Protein AF-B5VSX5-F1 (afdb_monomer)

Organism: Saccharomyces cerevisiae (strain AWRI1631) (NCBI:txid545124)

Solvent-accessible surface area (backbone atoms only — not comparable to full-atom values): 10646 Å² total; per-residue (Å²): 136,68,73,45,83,42,78,51,67,67,61,54,52,50,22,60,77,71,47,77,40,57,73,38,45,34,26,42,44,35,79,47,67,66,61,51,47,49,51,52,50,50,30,62,72,66,68,41,84,48,62,35,55,40,26,41,33,34,36,47,65,53,59,75,36,64,64,32,58,74,54,48,47,58,54,29,60,76,68,68,32,38,38,32,27,32,78,52,81,52,75,73,45,54,61,60,51,54,48,44,83,59,72,45,76,40,50,96,50,63,69,61,50,50,57,53,49,62,76,51,69,79,70,63,78,50,51,97,78,60,73,75,75,83,64,54,71,91,37,75,68,12,45,52,52,56,50,48,46,51,50,51,56,51,47,53,56,48,70,69,36,75,73,32,65,52,67,57,97,88,44,26,57,44,54,54,51,50,54,50,34,43,71,73,66,72,90

Mean predicted aligned error: 6.56 Å

Structure (mmCIF, N/CA/C/O backbone):
data_AF-B5VSX5-F1
#
_entry.id   AF-B5VSX5-F1
#
loop_
_atom_site.group_PDB
_atom_site.id
_atom_site.type_symbol
_atom_site.label_atom_id
_atom_site.label_alt_id
_atom_site.label_comp_id
_atom_site.label_asym_id
_atom_site.label_entity_id
_atom_site.label_seq_id
_atom_site.pdbx_PDB_ins_code
_atom_site.Cartn_x
_atom_site.Cartn_y
_atom_site.Cartn_z
_atom_site.occupancy
_atom_site.B_iso_or_equiv
_atom_site.auth_seq_id
_atom_site.auth_comp_id
_atom_site.auth_asym_id
_atom_site.auth_atom_id
_atom_site.pdbx_PDB_model_num
ATOM 1 N N . ARG A 1 1 ? -12.848 -16.834 8.873 1.00 55.84 1 ARG A N 1
ATOM 2 C CA . ARG A 1 1 ? -12.561 -15.432 9.271 1.00 55.84 1 ARG A CA 1
ATOM 3 C C . ARG A 1 1 ? -12.577 -14.599 8.001 1.00 55.84 1 ARG A C 1
ATOM 5 O O . ARG A 1 1 ? -11.802 -14.913 7.109 1.00 55.84 1 ARG A O 1
ATOM 12 N N . ILE A 1 2 ? -13.499 -13.647 7.894 1.00 68.94 2 ILE A N 1
ATOM 13 C CA . ILE A 1 2 ? -13.667 -12.806 6.702 1.00 68.94 2 ILE A CA 1
ATOM 14 C C . ILE A 1 2 ? -12.725 -11.603 6.825 1.00 68.94 2 ILE A C 1
ATOM 16 O O . ILE A 1 2 ? -12.562 -11.049 7.914 1.00 68.94 2 ILE A O 1
ATOM 20 N N . THR A 1 3 ? -12.086 -11.244 5.718 1.00 75.25 3 THR A N 1
ATOM 21 C CA . THR A 1 3 ? -11.200 -10.084 5.600 1.00 75.25 3 THR A CA 1
ATOM 22 C C . THR A 1 3 ? -11.943 -9.001 4.829 1.00 75.25 3 THR A C 1
ATOM 24 O O . THR A 1 3 ? -12.455 -9.284 3.748 1.00 75.25 3 THR A O 1
ATOM 27 N N . TRP A 1 4 ? -12.008 -7.784 5.367 1.00 77.62 4 TRP A N 1
ATOM 28 C CA . TRP A 1 4 ? -12.698 -6.661 4.723 1.00 77.62 4 TRP A CA 1
ATOM 29 C C . TRP A 1 4 ? -11.694 -5.715 4.080 1.00 77.62 4 TRP A C 1
ATOM 31 O O . TRP A 1 4 ? -10.756 -5.280 4.746 1.00 77.62 4 TRP A O 1
ATOM 41 N N . GLY A 1 5 ? -11.904 -5.397 2.802 1.00 86.69 5 GLY A N 1
ATOM 42 C CA . GLY A 1 5 ? -11.167 -4.355 2.092 1.00 86.69 5 GLY A CA 1
ATOM 43 C C . GLY A 1 5 ? -11.891 -3.016 2.205 1.00 86.69 5 GLY A C 1
ATOM 44 O O . GLY A 1 5 ? -12.995 -2.888 1.681 1.00 86.69 5 GLY A O 1
ATOM 45 N N . LEU A 1 6 ? -11.283 -2.029 2.865 1.00 91.44 6 LEU A N 1
ATOM 46 C CA . LEU A 1 6 ? -11.833 -0.673 2.981 1.00 91.44 6 LEU A CA 1
ATOM 47 C C . LEU A 1 6 ? -10.992 0.345 2.215 1.00 91.44 6 LEU A C 1
ATOM 49 O O . LEU A 1 6 ? -9.768 0.246 2.181 1.00 91.44 6 LEU A O 1
ATOM 53 N N . TRP A 1 7 ? -11.663 1.343 1.642 1.00 87.56 7 TRP A N 1
ATOM 54 C CA . TRP A 1 7 ? -11.050 2.345 0.760 1.00 87.56 7 TRP A CA 1
ATOM 55 C C . TRP A 1 7 ? -11.165 3.778 1.301 1.00 87.56 7 TRP A C 1
ATOM 57 O O . TRP A 1 7 ? -10.360 4.634 0.943 1.00 87.56 7 TRP A O 1
ATOM 67 N N . LEU A 1 8 ? -12.155 4.045 2.161 1.00 89.75 8 LEU A N 1
ATOM 68 C CA . LEU A 1 8 ? -12.481 5.376 2.683 1.00 89.75 8 LEU A CA 1
ATOM 69 C C . LEU A 1 8 ? -12.526 5.365 4.209 1.00 89.75 8 LEU A C 1
ATOM 71 O O . LEU A 1 8 ? -13.092 4.442 4.799 1.00 89.75 8 LEU A O 1
ATOM 75 N N . LEU A 1 9 ? -11.929 6.384 4.831 1.00 91.81 9 LEU A N 1
ATOM 76 C CA . LEU A 1 9 ? -11.820 6.472 6.288 1.00 91.81 9 LEU A CA 1
ATOM 77 C C . LEU A 1 9 ? -13.200 6.582 6.948 1.00 91.81 9 LEU A C 1
ATOM 79 O O . LEU A 1 9 ? -13.448 5.900 7.934 1.00 91.81 9 LEU A O 1
ATOM 83 N N . ASP A 1 10 ? -14.125 7.319 6.333 1.00 93.12 10 ASP A N 1
ATOM 84 C CA . ASP A 1 10 ? -15.490 7.493 6.842 1.00 93.12 10 ASP A CA 1
ATOM 85 C C . ASP A 1 10 ? -16.239 6.157 6.977 1.00 93.12 10 ASP A C 1
ATOM 87 O O . ASP A 1 10 ? -16.987 5.953 7.927 1.00 93.12 10 ASP A O 1
ATOM 91 N N . TRP A 1 11 ? -15.993 5.200 6.074 1.00 91.81 11 TRP A N 1
ATOM 92 C CA . TRP A 1 11 ? -16.562 3.849 6.178 1.00 91.81 11 TRP A CA 1
ATOM 93 C C . TRP A 1 11 ? -15.941 3.033 7.310 1.00 91.81 11 TRP A C 1
ATOM 95 O O . TRP A 1 11 ? -16.608 2.182 7.897 1.00 91.81 11 TRP A O 1
ATOM 105 N N . TYR A 1 12 ? -14.666 3.274 7.615 1.00 93.94 12 TYR A N 1
ATOM 106 C CA . TYR A 1 12 ? -14.014 2.661 8.766 1.00 93.94 12 TYR A CA 1
ATOM 107 C C . TYR A 1 12 ? -14.577 3.223 10.071 1.00 93.94 12 TYR A C 1
ATOM 109 O O . TYR A 1 12 ? -14.929 2.443 1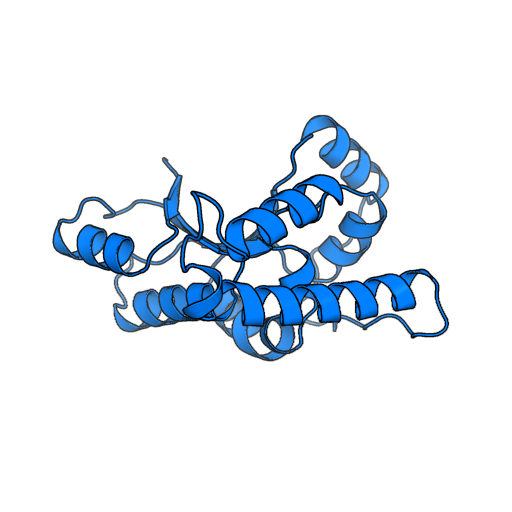0.951 1.00 93.94 12 TYR A O 1
ATOM 117 N N . ASP A 1 13 ? -14.752 4.543 10.160 1.00 94.94 13 ASP A N 1
ATOM 118 C CA . ASP A 1 13 ? -15.363 5.206 11.315 1.00 94.94 13 ASP A CA 1
ATOM 119 C C . ASP A 1 13 ? -16.821 4.787 11.521 1.00 94.94 13 ASP A C 1
ATOM 121 O O . ASP A 1 13 ? -17.177 4.349 12.614 1.00 94.94 13 ASP A O 1
ATOM 125 N N . PHE A 1 14 ? -17.630 4.799 10.460 1.00 94.75 14 PHE A N 1
ATOM 126 C CA . PHE A 1 14 ? -18.999 4.286 10.495 1.00 94.75 14 PHE A CA 1
ATOM 127 C C . PHE A 1 14 ? -19.043 2.828 10.957 1.00 94.75 14 PHE A C 1
ATOM 129 O O . PHE A 1 14 ? -19.909 2.419 11.731 1.00 94.75 14 PHE A O 1
ATOM 136 N N . GLY A 1 15 ? -18.091 2.016 10.496 1.00 93.06 15 GLY A N 1
ATOM 137 C CA . GLY A 1 15 ? -18.049 0.611 10.850 1.00 93.06 15 GLY A CA 1
ATOM 138 C C . GLY A 1 15 ? -17.629 0.330 12.297 1.00 93.06 15 GLY A C 1
ATOM 139 O O . GLY A 1 15 ? -18.022 -0.695 12.858 1.00 93.06 15 GLY A O 1
ATOM 140 N N . ILE A 1 16 ? -16.865 1.244 12.902 1.00 94.25 16 ILE A N 1
ATOM 141 C CA . ILE A 1 16 ? -16.563 1.257 14.338 1.00 94.25 16 ILE A CA 1
ATOM 142 C C . ILE A 1 16 ? -17.804 1.694 15.124 1.00 94.25 16 ILE A C 1
ATOM 144 O O . ILE A 1 16 ? -18.190 1.016 16.070 1.00 94.25 16 ILE A O 1
ATOM 148 N N . GLU A 1 17 ? -18.447 2.790 14.712 1.00 96.31 17 GLU A N 1
ATOM 149 C CA . GLU A 1 17 ? -19.624 3.363 15.380 1.00 96.31 17 GLU A CA 1
ATOM 150 C C . GLU A 1 17 ? -20.805 2.383 15.420 1.00 96.31 17 GLU A C 1
ATOM 152 O O . GLU A 1 17 ? -21.442 2.203 16.454 1.00 96.31 17 GLU A O 1
ATOM 157 N N . THR A 1 18 ? -21.061 1.695 14.308 1.00 96.06 18 THR A N 1
ATOM 158 C CA . THR A 1 18 ? -22.150 0.711 14.189 1.00 96.06 18 THR A CA 1
ATOM 159 C C . THR A 1 18 ? -21.785 -0.683 14.698 1.00 96.06 18 THR A C 1
ATOM 161 O O . THR A 1 18 ? -22.653 -1.547 14.810 1.00 96.06 18 THR A O 1
ATOM 164 N N . GLY A 1 19 ? -20.502 -0.942 14.965 1.00 94.38 19 GLY A N 1
ATOM 165 C CA . GLY A 1 19 ? -19.992 -2.259 15.345 1.00 94.38 19 GLY A CA 1
ATOM 166 C C . GLY A 1 19 ? -19.942 -3.294 14.216 1.00 94.38 19 GLY A C 1
ATOM 167 O O . GLY A 1 19 ? -19.547 -4.433 14.463 1.00 94.38 19 GLY A O 1
ATOM 168 N N . VAL A 1 20 ? -20.278 -2.934 12.970 1.00 93.31 20 VAL A N 1
ATOM 169 C CA . VAL A 1 20 ? -20.267 -3.871 11.828 1.00 93.31 20 VAL A CA 1
ATOM 170 C C . VAL A 1 20 ? -18.870 -4.437 11.538 1.00 93.31 20 VAL A C 1
ATOM 172 O O . VAL A 1 20 ? -18.749 -5.530 10.992 1.00 93.31 20 VAL A O 1
ATOM 175 N N . LEU A 1 21 ? -17.808 -3.715 11.915 1.00 93.25 21 LEU A N 1
ATOM 176 C CA . LEU A 1 21 ? -16.417 -4.137 11.720 1.00 93.25 21 LEU A CA 1
ATOM 177 C C . LEU A 1 21 ? -15.812 -4.850 12.932 1.00 93.25 21 LEU A C 1
ATOM 179 O O . LEU A 1 21 ? -14.643 -5.239 12.880 1.00 93.25 21 LEU A O 1
ATOM 183 N N . LYS A 1 22 ? -16.580 -5.038 14.009 1.00 94.12 22 LYS A N 1
ATOM 184 C CA . LYS A 1 22 ? -16.078 -5.641 15.241 1.00 94.12 22 LYS A CA 1
ATOM 185 C C . LYS A 1 22 ? -15.542 -7.050 14.974 1.00 94.12 22 LYS A C 1
ATOM 187 O O . LYS A 1 22 ? -16.207 -7.869 14.346 1.00 94.12 22 LYS A O 1
ATOM 192 N N . ASP A 1 23 ? -14.325 -7.317 15.441 1.00 93.56 23 ASP A N 1
ATOM 193 C CA . ASP A 1 23 ? -13.612 -8.597 15.328 1.00 93.56 23 ASP A CA 1
ATOM 194 C C . ASP A 1 23 ? -13.273 -9.049 13.893 1.00 93.56 23 ASP A C 1
ATOM 196 O O . ASP A 1 23 ? -12.718 -10.138 13.680 1.00 93.56 23 ASP A O 1
ATOM 200 N N . PHE A 1 24 ? -13.532 -8.208 12.886 1.00 94.12 24 PHE A N 1
ATOM 201 C CA . PHE A 1 24 ? -13.108 -8.474 11.518 1.00 94.12 24 PHE A CA 1
ATOM 202 C C . PHE A 1 24 ? -11.635 -8.125 11.310 1.00 94.12 24 PHE A C 1
ATOM 204 O O . PHE A 1 24 ? -11.097 -7.145 11.821 1.00 94.12 24 PHE A O 1
ATOM 211 N N . LYS A 1 25 ? -10.968 -8.912 10.460 1.00 94.62 25 LYS A N 1
ATOM 212 C CA . LYS A 1 25 ? -9.623 -8.578 9.984 1.00 94.62 25 LYS A CA 1
ATOM 213 C C . LYS A 1 25 ? -9.732 -7.535 8.880 1.00 94.62 25 LYS A C 1
ATOM 215 O O . LYS A 1 25 ? -9.852 -7.879 7.705 1.00 94.62 25 LYS A O 1
ATOM 220 N N . VAL A 1 26 ? -9.715 -6.266 9.261 1.00 95.00 26 VAL A N 1
ATOM 221 C CA . VAL A 1 26 ? -9.833 -5.155 8.313 1.00 95.00 26 VAL A CA 1
ATOM 222 C C . VAL A 1 26 ? -8.483 -4.861 7.661 1.00 95.00 26 VAL A C 1
ATOM 224 O O . VAL A 1 26 ? -7.468 -4.709 8.347 1.00 95.00 26 VAL A O 1
ATOM 227 N N . ILE A 1 27 ? -8.476 -4.771 6.333 1.00 95.06 27 ILE A N 1
ATOM 228 C CA . ILE A 1 27 ? -7.344 -4.319 5.528 1.00 95.06 27 ILE A CA 1
ATOM 229 C C . ILE A 1 27 ? -7.768 -3.061 4.774 1.00 95.06 27 ILE A C 1
ATOM 231 O O . ILE A 1 27 ? -8.749 -3.071 4.033 1.00 95.06 27 ILE A O 1
ATOM 235 N N . VAL A 1 28 ? -7.009 -1.979 4.922 1.00 94.56 28 VAL A N 1
ATOM 236 C CA . VAL A 1 28 ? -7.190 -0.802 4.059 1.00 94.56 28 VAL A CA 1
ATOM 237 C C . VAL A 1 28 ? -6.513 -1.054 2.717 1.00 94.56 28 VAL A C 1
ATOM 239 O O . VAL A 1 28 ? -5.359 -1.473 2.685 1.00 94.56 28 VAL A O 1
ATOM 242 N N . ILE A 1 29 ? -7.206 -0.794 1.614 1.00 93.31 29 ILE A N 1
ATOM 243 C CA . ILE A 1 29 ? -6.665 -0.879 0.258 1.00 93.31 29 ILE A CA 1
ATOM 244 C C . ILE A 1 29 ? -6.538 0.543 -0.276 1.00 93.31 29 ILE A C 1
ATOM 246 O O . ILE A 1 29 ? -7.522 1.273 -0.355 1.00 93.31 29 ILE A O 1
ATOM 250 N N . SER A 1 30 ? -5.319 0.961 -0.609 1.00 90.69 30 SER A N 1
ATOM 251 C CA . SER A 1 30 ? -5.072 2.331 -1.054 1.00 90.69 30 SER A CA 1
ATOM 252 C C . SER A 1 30 ? -3.900 2.424 -2.023 1.00 90.69 30 SER A C 1
ATOM 254 O O . SER A 1 30 ? -2.861 1.790 -1.837 1.00 90.69 30 SER A O 1
ATOM 256 N N . LEU A 1 31 ? -4.042 3.281 -3.036 1.00 89.06 31 LEU A N 1
ATOM 257 C CA . LEU A 1 31 ? -2.909 3.763 -3.828 1.00 89.06 31 LEU A CA 1
ATOM 258 C C . LEU A 1 31 ? -2.052 4.742 -3.012 1.00 89.06 31 LEU A C 1
ATOM 260 O O . LEU A 1 31 ? -0.835 4.722 -3.130 1.00 89.06 31 LEU A O 1
ATOM 264 N N . SER A 1 32 ? -2.677 5.577 -2.177 1.00 90.19 32 SER A N 1
ATOM 265 C CA . SER A 1 32 ? -2.009 6.611 -1.384 1.00 90.19 32 SER A CA 1
ATOM 266 C C . SER A 1 32 ? -1.520 6.112 -0.035 1.00 90.19 32 SER A C 1
ATOM 268 O O . SER A 1 32 ? -2.296 5.597 0.781 1.00 90.19 32 SER A O 1
ATOM 270 N N . LEU A 1 33 ? -0.244 6.383 0.236 1.00 93.62 33 LEU A N 1
ATOM 271 C CA . LEU A 1 33 ? 0.347 6.210 1.559 1.00 93.62 33 LEU A CA 1
ATOM 272 C C . LEU A 1 33 ? -0.236 7.172 2.594 1.00 93.62 33 LEU A C 1
ATOM 274 O O . LEU A 1 33 ? -0.251 6.822 3.771 1.00 93.62 33 LEU A O 1
ATOM 278 N N . ASP A 1 34 ? -0.738 8.340 2.191 1.00 92.19 34 ASP A N 1
ATOM 279 C CA . ASP A 1 34 ? -1.349 9.291 3.124 1.00 92.19 34 ASP A CA 1
ATOM 280 C C . ASP A 1 34 ? -2.673 8.744 3.651 1.00 92.19 34 ASP A C 1
ATOM 282 O O . ASP A 1 34 ? -2.893 8.742 4.860 1.00 92.19 34 ASP A O 1
ATOM 286 N N . ILE A 1 35 ? -3.514 8.190 2.771 1.00 92.00 35 ILE A N 1
ATOM 287 C CA . ILE A 1 35 ? -4.758 7.524 3.183 1.00 92.00 35 ILE A CA 1
ATOM 288 C C . ILE A 1 35 ? -4.438 6.311 4.059 1.00 92.00 35 ILE A C 1
ATOM 290 O O . ILE A 1 35 ? -4.982 6.190 5.153 1.00 92.00 35 ILE A O 1
ATOM 294 N N . ALA A 1 36 ? -3.506 5.446 3.642 1.00 95.25 36 ALA A N 1
ATOM 295 C CA . ALA A 1 36 ? -3.107 4.298 4.459 1.00 95.25 36 ALA A CA 1
ATOM 296 C C . ALA A 1 36 ? -2.605 4.738 5.850 1.00 95.25 36 ALA A C 1
ATOM 298 O O . ALA A 1 36 ? -2.961 4.136 6.863 1.00 95.25 36 ALA A O 1
ATOM 299 N N . SER A 1 37 ? -1.839 5.831 5.916 1.00 96.19 37 SER A N 1
ATOM 300 C CA . SER A 1 37 ? -1.349 6.407 7.173 1.00 96.19 37 SER A CA 1
ATOM 301 C C . SER A 1 37 ? -2.478 6.965 8.041 1.00 96.19 37 SER A C 1
ATOM 303 O O . SER A 1 37 ? -2.405 6.838 9.261 1.00 96.19 37 SER A O 1
ATOM 305 N N . GLN A 1 38 ? -3.528 7.547 7.452 1.00 96.06 38 GLN A N 1
ATOM 306 C CA . GLN A 1 38 ? -4.704 8.011 8.195 1.00 96.06 38 GLN A CA 1
ATOM 307 C C . GLN A 1 38 ? -5.445 6.848 8.859 1.00 96.06 38 GLN A C 1
ATOM 309 O O . GLN A 1 38 ? -5.743 6.931 10.046 1.00 96.06 38 GLN A O 1
ATOM 314 N N . PHE A 1 39 ? -5.656 5.738 8.146 1.00 96.50 39 PHE A N 1
ATOM 315 C CA . PHE A 1 39 ? -6.256 4.526 8.717 1.00 96.50 39 PHE A CA 1
ATOM 316 C C . PHE A 1 39 ? -5.408 3.935 9.842 1.00 96.50 39 PHE A C 1
ATOM 318 O O . PHE A 1 39 ? -5.929 3.611 10.908 1.00 96.50 39 PHE A O 1
ATOM 325 N N . VAL A 1 40 ? -4.093 3.826 9.629 1.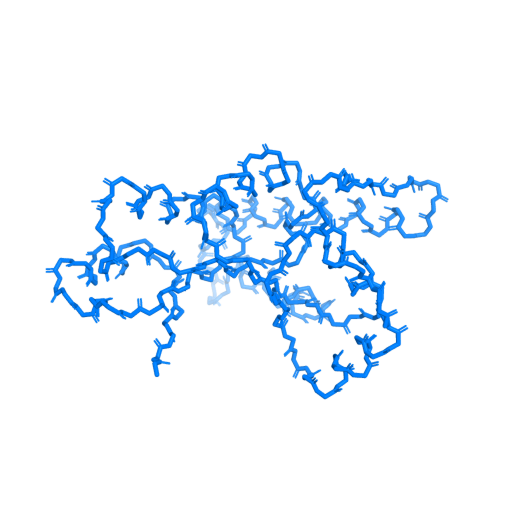00 97.12 40 VAL A N 1
ATOM 326 C CA . VAL A 1 40 ? -3.159 3.345 10.658 1.00 97.12 40 VAL A CA 1
ATOM 327 C C . VAL A 1 40 ? -3.223 4.249 11.882 1.00 97.12 40 VAL A C 1
ATOM 329 O O . VAL A 1 40 ? -3.427 3.761 12.989 1.00 97.12 40 VAL A O 1
ATOM 332 N N . LYS A 1 41 ? -3.120 5.570 11.695 1.00 97.19 41 LYS A N 1
ATOM 333 C CA . LYS A 1 41 ? -3.226 6.543 12.786 1.00 97.19 41 LYS A CA 1
ATOM 334 C C . LYS A 1 41 ? -4.554 6.392 13.520 1.00 97.19 41 LYS A C 1
ATOM 336 O O . LYS A 1 41 ? -4.547 6.291 14.739 1.00 97.19 41 LYS A O 1
ATOM 341 N N . ARG A 1 42 ? -5.671 6.328 12.794 1.00 96.38 42 ARG A N 1
ATOM 342 C CA . ARG A 1 42 ? -7.007 6.198 13.377 1.00 96.38 42 ARG A CA 1
ATOM 343 C C . ARG A 1 42 ? -7.147 4.925 14.206 1.00 96.38 42 ARG A C 1
ATOM 345 O O . ARG A 1 42 ? -7.601 5.004 15.343 1.00 96.38 42 ARG A O 1
ATOM 352 N N . SER A 1 43 ? -6.698 3.789 13.676 1.00 96.25 43 SER A N 1
ATOM 353 C CA . SER A 1 43 ? -6.717 2.507 14.382 1.00 96.25 43 SER A CA 1
ATOM 354 C C . SER A 1 43 ? -5.876 2.534 15.663 1.00 96.25 43 SER A C 1
ATOM 356 O O . SER A 1 43 ? -6.325 2.066 16.708 1.00 96.25 43 SER A O 1
ATOM 358 N N . LEU A 1 44 ? -4.682 3.134 15.612 1.00 96.38 44 LEU A N 1
ATOM 359 C CA . LEU A 1 44 ? -3.811 3.268 16.783 1.00 96.38 44 LEU A CA 1
ATOM 360 C C . LEU A 1 44 ? -4.367 4.253 17.819 1.00 96.38 44 LEU A C 1
ATOM 362 O O . LEU A 1 44 ? -4.234 4.011 19.012 1.00 96.38 44 LEU A O 1
ATOM 366 N N . THR A 1 45 ? -5.002 5.345 17.382 1.00 96.69 45 THR A N 1
ATOM 367 C CA . THR A 1 45 ? -5.665 6.307 18.276 1.00 96.69 45 THR A CA 1
ATOM 368 C C . THR A 1 45 ? -6.891 5.703 18.955 1.00 96.69 45 THR A C 1
ATOM 370 O O . THR A 1 45 ? -7.131 6.002 20.118 1.00 96.69 45 THR A O 1
ATOM 373 N N . LEU A 1 46 ? -7.655 4.856 18.255 1.00 94.88 46 LEU A N 1
ATOM 374 C CA . LEU A 1 46 ? -8.788 4.138 18.841 1.00 94.88 46 LEU A CA 1
ATOM 375 C C . LEU A 1 46 ? -8.335 3.185 19.958 1.00 94.88 46 LEU A C 1
ATOM 377 O O . LEU A 1 46 ? -9.024 3.067 20.964 1.00 94.88 46 LEU A O 1
ATOM 381 N N . ASN A 1 47 ? -7.174 2.539 19.781 1.00 93.12 47 ASN A N 1
ATOM 382 C CA . ASN A 1 47 ? -6.562 1.624 20.751 1.00 93.12 47 ASN A CA 1
ATOM 383 C C . ASN A 1 47 ? -7.511 0.508 21.242 1.00 93.12 47 ASN A C 1
ATOM 385 O O . ASN A 1 47 ? -7.461 0.092 22.398 1.00 93.12 47 ASN A O 1
ATOM 389 N N . ASP A 1 48 ? -8.367 0.013 20.344 1.00 94.69 48 ASP A N 1
ATOM 390 C CA . ASP A 1 48 ? -9.302 -1.079 20.614 1.00 94.69 48 ASP A CA 1
ATOM 391 C C . ASP A 1 48 ? -8.891 -2.337 19.821 1.00 94.69 48 ASP A C 1
ATOM 393 O O . ASP A 1 48 ? -8.878 -2.306 18.582 1.00 94.69 48 ASP A O 1
ATOM 397 N N . PRO A 1 49 ? -8.560 -3.459 20.493 1.00 93.19 49 PRO A N 1
ATOM 398 C CA . PRO A 1 49 ? -8.222 -4.720 19.835 1.00 93.19 49 PRO A CA 1
ATOM 399 C C . PRO A 1 49 ? -9.303 -5.256 18.889 1.00 93.19 49 PRO A C 1
ATOM 401 O O . PRO A 1 49 ? -8.953 -5.894 17.895 1.00 93.19 49 PRO A O 1
ATOM 404 N N . HIS A 1 50 ? -10.585 -4.988 19.157 1.00 94.25 50 HIS A N 1
ATOM 405 C CA . HIS A 1 50 ? -11.710 -5.469 18.349 1.00 94.25 50 HIS A CA 1
ATOM 406 C C . HIS A 1 50 ? -11.820 -4.764 16.994 1.00 94.25 50 HIS A C 1
ATOM 408 O O . HIS A 1 50 ? -12.415 -5.306 16.065 1.00 94.25 50 HIS A O 1
ATOM 414 N N . TYR A 1 51 ? -11.231 -3.576 16.866 1.00 93.75 51 TYR A N 1
ATOM 415 C CA . TYR A 1 51 ? -11.251 -2.775 15.640 1.00 93.75 51 TYR A CA 1
ATOM 416 C C . TYR A 1 51 ? -9.851 -2.523 15.081 1.00 93.75 51 TYR A C 1
ATOM 418 O O . TYR A 1 51 ? -9.691 -1.774 14.112 1.00 93.75 51 TYR A O 1
ATOM 426 N N . LYS A 1 52 ? -8.817 -3.130 15.675 1.00 94.25 52 LYS A N 1
ATOM 427 C CA . LYS A 1 52 ? -7.431 -2.959 15.250 1.00 94.25 52 LYS A CA 1
ATOM 428 C C . LYS A 1 52 ? -7.276 -3.341 13.779 1.00 94.25 52 LYS A C 1
ATOM 430 O O . LYS A 1 52 ? -7.650 -4.433 13.351 1.00 94.25 52 LYS A O 1
ATOM 435 N N . LEU A 1 53 ? -6.658 -2.447 13.013 1.00 95.38 53 LEU A N 1
ATOM 436 C CA . LEU A 1 53 ? -6.356 -2.680 11.614 1.00 95.38 53 LEU A CA 1
ATOM 437 C C . LEU A 1 53 ? -5.432 -3.893 11.499 1.00 95.38 53 LEU A C 1
ATOM 439 O O . LEU A 1 53 ? -4.341 -3.924 12.072 1.00 95.38 53 LEU A O 1
ATOM 443 N N . PHE A 1 54 ? -5.870 -4.897 10.746 1.00 95.88 54 PHE A N 1
ATOM 444 C CA . PHE A 1 54 ? -5.090 -6.110 10.540 1.00 95.88 54 PHE A CA 1
ATOM 445 C C . PHE A 1 54 ? -3.948 -5.869 9.550 1.00 95.88 54 PHE A C 1
ATOM 447 O O . PHE A 1 54 ? -2.853 -6.407 9.718 1.00 95.88 54 PHE A O 1
ATOM 454 N N . GLY A 1 55 ? -4.183 -5.056 8.520 1.00 95.62 55 GLY A N 1
ATOM 455 C CA . GLY A 1 55 ? -3.163 -4.767 7.526 1.00 95.62 55 GLY A CA 1
ATOM 456 C C . GLY A 1 55 ? -3.458 -3.574 6.632 1.00 95.62 55 GLY A C 1
ATOM 457 O O . GLY A 1 55 ? -4.540 -2.992 6.651 1.00 95.62 55 GLY A O 1
ATOM 458 N N . ILE A 1 56 ? -2.475 -3.250 5.804 1.00 96.25 56 ILE A N 1
ATOM 459 C CA . ILE A 1 56 ? -2.616 -2.337 4.677 1.00 96.25 56 ILE A CA 1
ATOM 460 C C . ILE A 1 56 ? -2.289 -3.085 3.387 1.00 96.25 56 ILE A C 1
ATOM 462 O O . ILE A 1 56 ? -1.410 -3.945 3.365 1.00 96.25 56 ILE A O 1
ATOM 466 N N . SER A 1 57 ? -2.978 -2.731 2.316 1.00 94.75 57 SER A N 1
ATOM 467 C CA . SER A 1 57 ? -2.739 -3.178 0.955 1.00 94.75 57 SER A CA 1
ATOM 468 C C . SER A 1 57 ? -2.419 -1.953 0.109 1.00 94.75 57 SER A C 1
ATOM 470 O O . SER A 1 57 ? -3.296 -1.133 -0.174 1.00 94.75 57 SER A O 1
ATOM 472 N N . VAL A 1 58 ? -1.147 -1.788 -0.249 1.00 94.50 58 VAL A N 1
ATOM 473 C CA . VAL A 1 58 ? -0.661 -0.602 -0.967 1.00 94.50 58 VAL A CA 1
ATOM 474 C C . VAL A 1 58 ? -0.000 -0.970 -2.281 1.00 94.50 58 VAL A C 1
ATOM 476 O O . VAL A 1 58 ? 0.463 -2.092 -2.474 1.00 94.50 58 VAL A O 1
ATOM 479 N N . HIS A 1 59 ? 0.019 -0.020 -3.207 1.00 92.88 59 HIS A N 1
ATOM 480 C CA . HIS A 1 59 ? 0.588 -0.247 -4.526 1.00 92.88 59 HIS A CA 1
ATOM 481 C C . HIS A 1 59 ? 2.070 -0.606 -4.411 1.00 92.88 59 HIS A C 1
ATOM 483 O O . HIS A 1 59 ? 2.805 0.052 -3.672 1.00 92.88 59 HIS A O 1
ATOM 489 N N . PHE A 1 60 ? 2.539 -1.606 -5.152 1.00 91.44 60 PHE A N 1
ATOM 490 C CA . PHE A 1 60 ? 3.893 -2.141 -5.020 1.00 91.44 60 PHE A CA 1
ATOM 491 C C . PHE A 1 60 ? 4.985 -1.060 -5.090 1.00 91.44 60 PHE A C 1
ATOM 493 O O . PHE A 1 60 ? 5.843 -0.981 -4.210 1.00 91.44 60 PHE A O 1
ATOM 500 N N . VAL A 1 61 ? 4.889 -0.145 -6.058 1.00 90.62 61 VAL A N 1
ATOM 501 C CA . VAL A 1 61 ? 5.840 0.974 -6.230 1.00 90.62 61 VAL A CA 1
ATOM 502 C C . VAL A 1 61 ? 5.848 1.938 -5.036 1.00 90.62 61 VAL A C 1
ATOM 504 O O . VAL A 1 61 ? 6.883 2.528 -4.729 1.00 90.62 61 VAL A O 1
ATOM 507 N N . SER A 1 62 ? 4.734 2.081 -4.309 1.00 92.44 62 SER A N 1
ATOM 508 C CA . SER A 1 62 ? 4.687 2.946 -3.121 1.00 92.44 62 SER A CA 1
ATOM 509 C C . SER A 1 62 ? 5.658 2.466 -2.035 1.00 92.44 62 SER A C 1
ATOM 511 O O . SER A 1 62 ? 6.239 3.287 -1.319 1.00 92.44 62 SER A O 1
ATOM 513 N N . SER A 1 63 ? 5.916 1.151 -1.976 1.00 91.31 63 SER A N 1
ATOM 514 C CA . SER A 1 63 ? 6.812 0.537 -0.992 1.00 91.31 63 SER A CA 1
ATOM 515 C C . SER A 1 63 ? 8.280 0.939 -1.176 1.00 91.31 63 SER A C 1
ATOM 517 O O . SER A 1 63 ? 9.081 0.861 -0.247 1.00 91.31 63 SER A O 1
ATOM 519 N N . TRP A 1 64 ? 8.636 1.443 -2.358 1.00 89.69 64 TRP A N 1
ATOM 520 C CA . TRP A 1 64 ? 9.985 1.890 -2.694 1.00 89.69 64 TRP A CA 1
ATOM 521 C C . TRP A 1 64 ? 10.303 3.298 -2.172 1.00 89.69 64 TRP A C 1
ATOM 523 O O . TRP A 1 64 ? 11.474 3.670 -2.002 1.00 89.69 64 TRP A O 1
ATOM 533 N N . THR A 1 65 ? 9.269 4.090 -1.884 1.00 90.94 65 THR A N 1
ATOM 534 C CA . THR A 1 65 ? 9.406 5.484 -1.447 1.00 90.94 65 THR A CA 1
ATOM 535 C C . THR A 1 65 ? 10.041 5.594 -0.057 1.00 90.94 65 THR A C 1
ATOM 537 O O . THR A 1 65 ? 9.919 4.705 0.789 1.00 90.94 65 THR A O 1
ATOM 540 N N . SER A 1 66 ? 10.716 6.713 0.219 1.00 90.00 66 SER A N 1
ATOM 541 C CA . SER A 1 66 ? 11.239 7.005 1.562 1.00 90.00 66 SER A CA 1
ATOM 542 C C . SER A 1 66 ? 10.118 7.184 2.588 1.00 90.00 66 SER A C 1
ATOM 544 O O . SER A 1 66 ? 10.278 6.772 3.734 1.00 90.00 66 SER A O 1
ATOM 546 N N . GLN A 1 67 ? 8.970 7.735 2.178 1.00 92.19 67 GLN A N 1
ATOM 547 C CA . GLN A 1 67 ? 7.778 7.854 3.018 1.00 92.19 67 GLN A CA 1
ATOM 548 C C . GLN A 1 67 ? 7.327 6.486 3.534 1.00 92.19 67 GLN A C 1
ATOM 550 O O . GLN A 1 67 ? 7.103 6.330 4.734 1.00 92.19 67 GLN A O 1
ATOM 555 N N . PHE A 1 68 ? 7.257 5.479 2.662 1.00 93.81 68 PHE A N 1
ATOM 556 C CA . PHE A 1 68 ? 6.946 4.127 3.102 1.00 93.81 68 PHE A CA 1
ATOM 557 C C . PHE A 1 68 ? 8.060 3.558 3.983 1.00 93.81 68 PHE A C 1
ATOM 559 O O . PHE A 1 68 ? 7.818 3.230 5.141 1.00 93.81 68 PHE A O 1
ATOM 566 N N . ARG A 1 69 ? 9.292 3.480 3.462 1.00 90.69 69 ARG A N 1
ATOM 567 C CA . ARG A 1 69 ? 10.388 2.735 4.105 1.00 90.69 69 ARG A CA 1
ATOM 568 C C . ARG A 1 69 ? 10.835 3.323 5.439 1.00 90.69 69 ARG A C 1
ATOM 570 O O . ARG A 1 69 ? 11.134 2.572 6.359 1.00 90.69 69 ARG A O 1
ATOM 577 N N . LEU A 1 70 ? 10.916 4.649 5.533 1.00 90.56 70 LEU A N 1
ATOM 578 C CA . LEU A 1 70 ? 11.497 5.334 6.691 1.00 90.56 70 LEU A CA 1
ATOM 579 C C . LEU A 1 70 ? 10.448 5.813 7.696 1.00 90.56 70 LEU A C 1
ATOM 581 O O . LEU A 1 70 ? 10.801 6.053 8.845 1.00 90.56 70 LEU A O 1
ATOM 585 N N . ARG A 1 71 ? 9.182 5.982 7.284 1.00 93.38 71 ARG A N 1
ATOM 586 C CA . ARG A 1 71 ? 8.129 6.519 8.164 1.00 93.38 71 ARG A CA 1
ATOM 587 C C . ARG A 1 71 ? 7.036 5.503 8.453 1.00 93.38 71 ARG A C 1
ATOM 589 O O . ARG A 1 71 ? 6.808 5.184 9.614 1.00 93.38 71 ARG A O 1
ATOM 596 N N . LEU A 1 72 ? 6.366 4.991 7.421 1.00 95.31 72 LEU A N 1
ATOM 597 C CA . LEU A 1 72 ? 5.189 4.144 7.621 1.00 95.31 72 LEU A CA 1
ATOM 598 C C . LEU A 1 72 ? 5.565 2.720 8.054 1.00 95.31 72 LEU A C 1
ATOM 600 O O . LEU A 1 72 ? 5.035 2.217 9.040 1.00 95.31 72 LEU A O 1
ATOM 604 N N . LEU A 1 73 ? 6.513 2.084 7.364 1.00 93.69 73 LEU A N 1
ATOM 605 C CA . LEU A 1 73 ? 6.904 0.695 7.606 1.00 93.69 73 LEU A CA 1
ATOM 606 C C . LEU A 1 73 ? 7.342 0.419 9.061 1.00 93.69 73 LEU A C 1
ATOM 608 O O . LEU A 1 73 ? 6.841 -0.552 9.631 1.00 93.69 73 LEU A O 1
ATOM 612 N N . PRO A 1 74 ? 8.171 1.260 9.719 1.00 93.19 74 PRO A N 1
ATOM 613 C CA . PRO A 1 74 ? 8.507 1.065 11.131 1.00 93.19 74 PRO A CA 1
ATOM 614 C C . PRO A 1 74 ? 7.283 1.073 12.058 1.00 93.19 74 PRO A C 1
ATOM 616 O O . PRO A 1 74 ? 7.204 0.267 12.985 1.00 93.19 74 PRO A O 1
ATOM 619 N N . VAL A 1 75 ? 6.303 1.948 11.795 1.00 95.69 75 VAL A N 1
ATOM 620 C CA . VAL A 1 75 ? 5.054 2.023 12.572 1.00 95.69 75 VAL A CA 1
ATOM 621 C C . VAL A 1 75 ? 4.228 0.752 12.386 1.00 95.69 75 VAL A C 1
ATOM 623 O O . VAL A 1 75 ? 3.714 0.215 13.367 1.00 95.69 75 VAL A O 1
ATOM 626 N N . LEU A 1 76 ? 4.130 0.242 11.157 1.00 95.62 76 LEU A N 1
ATOM 627 C CA . LEU A 1 76 ? 3.400 -0.993 10.862 1.00 95.62 76 LEU A CA 1
ATOM 628 C C . LEU A 1 76 ? 4.022 -2.195 11.577 1.00 95.62 76 LEU A C 1
ATOM 630 O O . LEU A 1 76 ? 3.313 -2.936 12.255 1.00 95.62 76 LEU A O 1
ATOM 634 N N . MET A 1 77 ? 5.347 -2.344 11.489 1.00 93.44 77 MET A N 1
ATOM 635 C CA . MET A 1 77 ? 6.078 -3.436 12.137 1.00 93.44 77 MET A CA 1
ATOM 636 C C . MET A 1 77 ? 5.930 -3.398 13.658 1.00 93.44 77 MET A C 1
ATOM 638 O O . MET A 1 77 ? 5.620 -4.419 14.266 1.00 93.44 77 MET A O 1
ATOM 642 N N . LYS A 1 78 ? 6.094 -2.217 14.270 1.00 94.88 78 LYS A N 1
ATOM 643 C CA . LYS A 1 78 ? 5.961 -2.040 15.724 1.00 94.88 78 LYS A CA 1
ATOM 644 C C . LYS A 1 78 ? 4.578 -2.449 16.241 1.00 94.88 78 LYS A C 1
ATOM 646 O O . LYS A 1 78 ? 4.466 -2.916 17.368 1.00 94.88 78 LYS A O 1
ATOM 651 N N . ASN A 1 79 ? 3.536 -2.268 15.430 1.00 95.25 79 ASN A N 1
ATOM 652 C CA . ASN A 1 79 ? 2.149 -2.518 15.819 1.00 95.25 79 ASN A CA 1
ATOM 653 C C . ASN A 1 79 ? 1.571 -3.823 15.245 1.00 95.25 79 ASN A C 1
ATOM 655 O O . ASN A 1 79 ? 0.371 -4.056 15.372 1.00 95.25 79 ASN A O 1
ATOM 659 N N . ASP A 1 80 ? 2.396 -4.679 14.640 1.00 94.44 80 ASP A N 1
ATOM 660 C CA . ASP A 1 80 ? 1.986 -5.923 13.971 1.00 94.44 80 ASP A CA 1
ATOM 661 C C . ASP A 1 80 ? 0.902 -5.746 12.885 1.00 94.44 80 ASP A C 1
ATOM 663 O O . ASP A 1 80 ? 0.045 -6.607 12.683 1.00 94.44 80 ASP A O 1
ATOM 667 N N . ILE A 1 81 ? 0.933 -4.621 12.166 1.00 95.81 81 ILE A N 1
ATOM 668 C CA . ILE A 1 81 ? 0.030 -4.357 11.039 1.00 95.81 81 ILE A CA 1
ATOM 669 C C . ILE A 1 81 ? 0.658 -4.949 9.773 1.00 95.81 81 ILE A C 1
ATOM 671 O O . ILE A 1 81 ? 1.763 -4.575 9.376 1.00 95.81 81 ILE A O 1
ATOM 675 N N . LYS A 1 82 ? -0.034 -5.897 9.133 1.00 95.06 82 LYS A N 1
ATOM 676 C CA . LYS A 1 82 ? 0.499 -6.640 7.980 1.00 95.06 82 LYS A CA 1
ATOM 677 C C . LYS A 1 82 ? 0.545 -5.775 6.721 1.00 95.06 82 LYS A C 1
ATOM 679 O O . LYS A 1 82 ? -0.367 -4.994 6.471 1.00 95.06 82 LYS A O 1
ATOM 684 N N . VAL A 1 83 ? 1.574 -5.958 5.896 1.00 94.12 83 VAL A N 1
ATOM 685 C CA . VAL A 1 83 ? 1.705 -5.259 4.608 1.00 94.12 83 VAL A CA 1
ATOM 686 C C . VAL A 1 83 ? 1.431 -6.213 3.459 1.00 94.12 83 VAL A C 1
ATOM 688 O O . VAL A 1 83 ? 2.105 -7.234 3.334 1.00 94.12 83 VAL A O 1
ATOM 691 N N . TYR A 1 84 ? 0.496 -5.840 2.597 1.00 93.06 84 TYR A N 1
ATOM 692 C CA . TYR A 1 84 ? 0.236 -6.482 1.319 1.00 93.06 84 TYR A CA 1
ATOM 693 C C . TYR A 1 84 ? 0.579 -5.511 0.193 1.00 93.06 84 TYR A C 1
ATOM 695 O O . TYR A 1 84 ? 0.261 -4.324 0.287 1.00 93.06 84 TYR A O 1
ATOM 703 N N . LEU A 1 85 ? 1.234 -5.997 -0.859 1.00 92.06 85 LEU A N 1
ATOM 704 C CA . LEU A 1 85 ? 1.549 -5.187 -2.036 1.00 92.06 85 LEU A CA 1
ATOM 705 C C . LEU A 1 85 ? 0.774 -5.691 -3.250 1.00 92.06 85 LEU A C 1
ATOM 707 O O . LEU A 1 85 ? 0.893 -6.862 -3.597 1.00 92.06 85 LEU A O 1
ATOM 711 N N . TRP A 1 86 ? -0.009 -4.824 -3.887 1.00 89.38 86 TRP A N 1
ATOM 712 C CA . TRP A 1 86 ? -0.715 -5.130 -5.137 1.00 89.38 86 TRP A CA 1
ATOM 713 C C . TRP A 1 86 ? 0.038 -4.565 -6.350 1.00 89.38 86 TRP A C 1
ATOM 715 O O . TRP A 1 86 ? 0.901 -3.712 -6.166 1.00 89.38 86 TRP A O 1
ATOM 725 N N . THR A 1 87 ? -0.267 -5.074 -7.553 1.00 82.44 87 THR A N 1
ATOM 726 C CA . THR A 1 87 ? 0.455 -4.868 -8.839 1.00 82.44 87 THR A CA 1
ATOM 727 C C . THR A 1 87 ? 1.819 -5.562 -8.972 1.00 82.44 87 THR A C 1
ATOM 729 O O . THR A 1 87 ? 2.658 -5.172 -9.786 1.00 82.44 87 THR A O 1
ATOM 732 N N . VAL A 1 88 ? 2.049 -6.646 -8.222 1.00 77.12 88 VAL A N 1
ATOM 733 C CA . VAL A 1 88 ? 3.269 -7.469 -8.341 1.00 77.12 88 VAL A CA 1
ATOM 734 C C . VAL A 1 88 ? 3.087 -8.506 -9.453 1.00 77.12 88 VAL A C 1
ATOM 736 O O . VAL A 1 88 ? 2.556 -9.590 -9.217 1.00 77.12 88 VAL A O 1
ATOM 739 N N . ASN A 1 89 ? 3.514 -8.174 -10.674 1.00 76.19 89 ASN A N 1
ATOM 740 C CA . ASN A 1 89 ? 3.148 -8.948 -11.869 1.00 76.19 89 ASN A CA 1
ATOM 741 C C . ASN A 1 89 ? 4.345 -9.426 -12.718 1.00 76.19 89 ASN A C 1
ATOM 743 O O . ASN A 1 89 ? 4.179 -10.299 -13.576 1.00 76.19 89 ASN A O 1
ATOM 747 N N . LYS A 1 90 ? 5.561 -8.900 -12.506 1.00 77.62 90 LYS A N 1
ATOM 748 C CA . LYS A 1 90 ? 6.766 -9.276 -13.272 1.00 77.62 90 LYS A CA 1
ATOM 749 C C . LYS A 1 90 ? 7.795 -9.994 -12.391 1.00 77.62 90 LYS A C 1
ATOM 751 O O . LYS A 1 90 ? 7.893 -9.679 -11.211 1.00 77.62 90 LYS A O 1
ATOM 756 N N . PRO A 1 91 ? 8.638 -10.887 -12.950 1.00 76.38 91 PRO A N 1
ATOM 757 C CA . PRO A 1 91 ? 9.677 -11.591 -12.185 1.00 76.38 91 PRO A CA 1
ATOM 758 C C . PRO A 1 91 ? 10.573 -10.658 -11.358 1.00 76.38 91 PRO A C 1
ATOM 760 O O . PRO A 1 91 ? 10.836 -10.918 -10.190 1.00 76.38 91 PRO A O 1
ATOM 763 N N . ILE A 1 92 ? 10.975 -9.526 -11.942 1.00 76.06 92 ILE A N 1
ATOM 764 C CA . ILE A 1 92 ? 11.801 -8.517 -11.265 1.00 76.06 92 ILE A CA 1
ATOM 765 C C . ILE A 1 92 ? 11.098 -7.859 -10.066 1.00 76.06 92 ILE A C 1
ATOM 767 O O . ILE A 1 92 ? 11.762 -7.411 -9.137 1.00 76.06 92 ILE A O 1
ATOM 771 N N . ASP A 1 93 ? 9.765 -7.829 -10.041 1.00 79.56 93 ASP A N 1
ATOM 772 C CA . ASP A 1 93 ? 9.006 -7.245 -8.933 1.00 79.56 93 ASP A CA 1
ATOM 773 C C . ASP A 1 93 ? 9.137 -8.124 -7.672 1.00 79.56 93 ASP A C 1
ATOM 775 O O . ASP A 1 93 ? 9.275 -7.607 -6.563 1.00 79.56 93 ASP A O 1
ATOM 779 N N . PHE A 1 94 ? 9.209 -9.451 -7.840 1.00 77.25 94 PHE A N 1
ATOM 780 C CA . PHE A 1 94 ? 9.412 -10.401 -6.739 1.00 77.25 94 PHE A CA 1
ATOM 781 C C . PHE A 1 94 ? 10.793 -10.262 -6.085 1.00 77.25 94 PHE A C 1
ATOM 783 O O . PHE A 1 94 ? 10.900 -10.401 -4.868 1.00 77.25 94 PHE A O 1
ATOM 790 N N . LYS A 1 95 ? 11.832 -9.894 -6.848 1.00 75.75 95 LYS A N 1
ATOM 791 C CA . LYS A 1 95 ? 13.164 -9.586 -6.296 1.00 75.75 95 LYS A CA 1
ATOM 792 C C . LYS A 1 95 ? 13.088 -8.471 -5.247 1.00 75.75 95 LYS A C 1
ATOM 794 O O . LYS A 1 95 ? 13.576 -8.647 -4.137 1.00 75.75 95 LYS A O 1
ATOM 799 N N . TYR A 1 96 ? 12.435 -7.353 -5.574 1.00 75.94 96 TYR A N 1
ATOM 800 C CA . TYR A 1 96 ? 12.300 -6.215 -4.654 1.00 75.94 96 TYR A CA 1
ATOM 801 C C . TYR A 1 96 ? 11.293 -6.465 -3.528 1.00 75.94 96 TYR A C 1
ATOM 803 O O . TYR A 1 96 ? 11.465 -5.943 -2.428 1.00 75.94 96 TYR A O 1
ATOM 811 N N . LEU A 1 97 ? 10.258 -7.274 -3.778 1.00 77.44 97 LEU A N 1
ATOM 812 C CA . LEU A 1 97 ? 9.304 -7.700 -2.752 1.00 77.44 97 LEU A CA 1
ATOM 813 C C . LEU A 1 97 ? 10.019 -8.377 -1.571 1.00 77.44 97 LEU A C 1
ATOM 815 O O . LEU A 1 97 ? 9.689 -8.108 -0.418 1.00 77.44 97 LEU A O 1
ATOM 819 N N . CYS A 1 98 ? 11.021 -9.214 -1.855 1.00 67.44 98 CYS A N 1
ATOM 820 C CA . CYS A 1 98 ? 11.792 -9.948 -0.850 1.00 67.44 98 CYS A CA 1
ATOM 821 C C . CYS A 1 98 ? 12.747 -9.077 -0.010 1.00 67.44 98 CYS A C 1
ATOM 823 O O . CYS A 1 98 ? 13.276 -9.557 0.994 1.00 67.44 98 CYS A O 1
ATOM 825 N N . GLU A 1 99 ? 12.994 -7.821 -0.393 1.00 75.25 99 GLU A N 1
ATOM 826 C CA . GLU A 1 99 ? 13.896 -6.916 0.337 1.00 75.25 99 GLU A CA 1
ATOM 827 C C . GLU A 1 99 ? 13.211 -6.165 1.485 1.00 75.25 99 GLU A C 1
ATOM 829 O O . GLU A 1 99 ? 13.884 -5.542 2.306 1.00 75.25 99 GLU A O 1
ATOM 834 N N . LEU A 1 100 ? 11.881 -6.221 1.561 1.00 77.19 100 LEU A N 1
ATOM 835 C CA . LEU A 1 100 ? 11.087 -5.569 2.596 1.00 77.19 100 LEU A CA 1
ATOM 836 C C . LEU A 1 100 ? 10.301 -6.620 3.397 1.00 77.19 100 LEU A C 1
ATOM 838 O O . LEU A 1 100 ? 9.934 -7.659 2.849 1.00 77.19 100 LEU A O 1
ATOM 842 N N . PRO A 1 101 ? 9.997 -6.374 4.686 1.00 82.56 101 PRO A N 1
ATOM 843 C CA . PRO A 1 101 ? 9.184 -7.262 5.516 1.00 82.56 101 PRO A CA 1
ATOM 844 C C . PRO A 1 101 ? 7.698 -7.199 5.128 1.00 82.56 101 PRO A C 1
ATOM 846 O O . PRO A 1 101 ? 6.848 -6.714 5.873 1.00 82.56 101 PRO A O 1
ATOM 849 N N . ILE A 1 102 ? 7.396 -7.691 3.929 1.00 86.62 102 ILE A N 1
ATOM 850 C CA . ILE A 1 102 ? 6.063 -7.749 3.336 1.00 86.62 102 ILE A CA 1
ATOM 851 C C . ILE A 1 102 ? 5.396 -9.075 3.709 1.00 86.62 102 ILE A C 1
ATOM 853 O O . ILE A 1 102 ? 6.022 -10.132 3.676 1.00 86.62 102 ILE A O 1
ATOM 857 N N . HIS A 1 103 ? 4.117 -9.023 4.082 1.00 88.94 103 HIS A N 1
ATOM 858 C CA . HIS A 1 103 ? 3.349 -10.204 4.477 1.00 88.94 103 HIS A CA 1
ATOM 859 C C . HIS A 1 103 ? 2.838 -11.001 3.272 1.00 88.94 103 HIS A C 1
ATOM 861 O O . HIS A 1 103 ? 2.763 -12.225 3.337 1.00 88.94 103 HIS A O 1
ATOM 867 N N . GLY A 1 104 ? 2.496 -10.324 2.174 1.00 86.38 104 GLY A N 1
ATOM 868 C CA . GLY A 1 104 ? 2.072 -10.985 0.945 1.00 86.38 104 GLY A CA 1
ATOM 869 C C . GLY A 1 104 ? 2.024 -10.055 -0.263 1.00 86.38 104 GLY A C 1
ATOM 870 O O . GLY A 1 104 ? 2.000 -8.832 -0.131 1.00 86.38 104 GLY A O 1
ATOM 871 N N . ALA A 1 105 ? 1.987 -10.654 -1.448 1.00 86.00 105 ALA A N 1
ATOM 872 C CA . ALA A 1 105 ? 1.706 -9.964 -2.698 1.00 86.00 105 ALA A CA 1
ATOM 873 C C . ALA A 1 105 ? 0.299 -10.315 -3.191 1.00 86.00 105 ALA A C 1
ATOM 875 O O . ALA A 1 105 ? -0.158 -11.448 -3.037 1.00 86.00 105 ALA A O 1
ATOM 876 N N . ILE A 1 106 ? -0.368 -9.335 -3.788 1.00 85.31 106 ILE A N 1
ATOM 877 C CA . ILE A 1 106 ? -1.645 -9.470 -4.483 1.00 85.31 106 ILE A CA 1
ATOM 878 C C . ILE A 1 106 ? -1.344 -9.317 -5.974 1.00 85.31 106 ILE A C 1
ATOM 880 O O . ILE A 1 106 ? -0.686 -8.363 -6.396 1.00 85.31 106 ILE A O 1
ATOM 884 N N . THR A 1 107 ? -1.791 -10.289 -6.756 1.00 83.69 107 THR A N 1
ATOM 885 C CA . THR A 1 107 ? -1.419 -10.472 -8.160 1.00 83.69 107 THR A CA 1
ATOM 886 C C . THR A 1 107 ? -2.611 -10.995 -8.943 1.00 83.69 107 THR A C 1
ATOM 888 O O . THR A 1 107 ? -3.452 -11.707 -8.387 1.00 83.69 107 THR A O 1
ATOM 891 N N . ASP A 1 108 ? -2.654 -10.656 -10.227 1.00 81.00 108 ASP A N 1
ATOM 892 C CA . ASP A 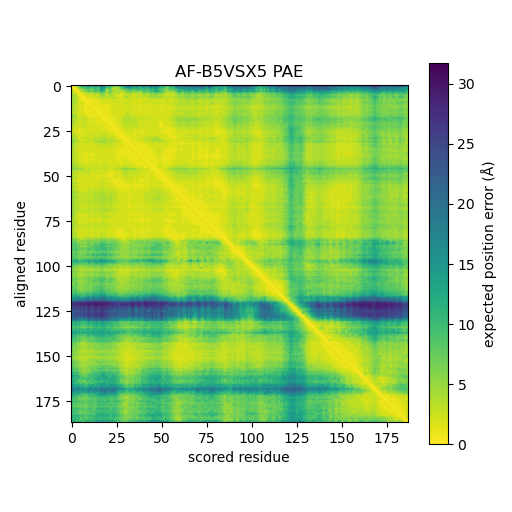1 108 ? -3.740 -11.048 -11.126 1.00 81.00 108 ASP A CA 1
ATOM 893 C C . ASP A 1 108 ? -3.649 -12.531 -11.528 1.00 81.00 108 ASP A C 1
ATOM 895 O O . ASP A 1 108 ? -4.665 -13.162 -11.810 1.00 81.00 108 ASP A O 1
ATOM 899 N N . ASP A 1 109 ? -2.441 -13.111 -11.512 1.00 85.00 109 ASP A N 1
ATOM 900 C CA . ASP A 1 109 ? -2.192 -14.526 -11.814 1.00 85.00 109 ASP A CA 1
ATOM 901 C C . ASP A 1 109 ? -1.452 -15.211 -10.647 1.00 85.00 109 ASP A C 1
ATOM 903 O O . ASP A 1 109 ? -0.213 -15.276 -10.622 1.00 85.00 109 ASP A O 1
ATOM 907 N N . PRO A 1 110 ? -2.190 -15.748 -9.655 1.00 83.50 110 PRO A N 1
ATOM 908 C CA . PRO A 1 110 ? -1.589 -16.375 -8.481 1.00 83.50 110 PRO A CA 1
ATOM 909 C C . PRO A 1 110 ? -0.807 -17.653 -8.814 1.00 83.50 110 PRO A C 1
ATOM 911 O O . PRO A 1 110 ? 0.117 -18.009 -8.078 1.00 83.50 110 PRO A O 1
ATOM 914 N N . ILE A 1 111 ? -1.136 -18.342 -9.915 1.00 86.00 111 ILE A N 1
ATOM 915 C CA . ILE A 1 111 ? -0.440 -19.564 -10.339 1.00 86.00 111 ILE A CA 1
ATOM 916 C C . ILE A 1 111 ? 0.947 -19.197 -10.867 1.00 86.00 111 ILE A C 1
ATOM 918 O O . ILE A 1 111 ? 1.948 -19.796 -10.463 1.00 86.00 111 ILE A O 1
ATOM 922 N N . LYS A 1 112 ? 1.029 -18.185 -11.735 1.00 83.88 112 LYS A N 1
ATOM 923 C CA . LYS A 1 112 ? 2.300 -17.672 -12.252 1.00 83.88 112 LYS A CA 1
ATOM 924 C C . LYS A 1 112 ? 3.148 -17.051 -11.150 1.00 83.88 112 LYS A C 1
ATOM 926 O O . LYS A 1 112 ? 4.340 -17.341 -11.079 1.00 83.88 112 LYS A O 1
ATOM 931 N N . ALA A 1 113 ? 2.548 -16.253 -10.269 1.00 80.62 113 ALA A N 1
ATOM 932 C CA . ALA A 1 113 ? 3.248 -15.657 -9.137 1.00 80.62 113 ALA A CA 1
ATOM 933 C C . ALA A 1 113 ? 3.880 -16.713 -8.223 1.00 80.62 113 ALA A C 1
ATOM 935 O O . ALA A 1 113 ? 5.041 -16.574 -7.846 1.00 80.62 113 ALA A O 1
ATOM 936 N N . ARG A 1 114 ? 3.165 -17.809 -7.928 1.00 80.00 114 ARG A N 1
ATOM 937 C CA . ARG A 1 114 ? 3.714 -18.919 -7.135 1.00 80.00 114 ARG A CA 1
ATOM 938 C C . ARG A 1 114 ? 4.971 -19.510 -7.775 1.00 80.00 114 ARG A C 1
ATOM 940 O O . ARG A 1 114 ? 5.988 -19.605 -7.102 1.00 80.00 114 ARG A O 1
ATOM 947 N N . LYS A 1 115 ? 4.940 -19.798 -9.081 1.00 82.62 115 LYS A N 1
ATOM 948 C CA . LYS A 1 115 ? 6.114 -20.313 -9.812 1.00 82.62 115 LYS A CA 1
ATOM 949 C C . LYS A 1 115 ? 7.305 -19.351 -9.766 1.00 82.62 115 LYS A C 1
ATOM 951 O O . LYS A 1 115 ? 8.449 -19.787 -9.681 1.00 82.62 115 LYS A O 1
ATOM 956 N N . LEU A 1 116 ? 7.049 -18.041 -9.825 1.00 76.44 116 LEU A N 1
ATOM 957 C CA . LEU A 1 116 ? 8.100 -17.024 -9.712 1.00 76.44 116 LEU A CA 1
ATOM 958 C C . LEU A 1 116 ? 8.712 -16.996 -8.307 1.00 76.44 116 LEU A C 1
ATOM 960 O O . LEU A 1 116 ? 9.931 -16.873 -8.188 1.00 76.44 116 LEU A O 1
ATOM 964 N N . CYS A 1 117 ? 7.897 -17.173 -7.265 1.00 70.94 117 CYS A N 1
ATOM 965 C CA . CYS A 1 117 ? 8.371 -17.327 -5.891 1.00 70.94 117 CYS A CA 1
ATOM 966 C C . CYS A 1 117 ? 9.197 -18.609 -5.697 1.00 70.94 117 CYS A C 1
ATOM 968 O O . CYS A 1 117 ? 10.212 -18.562 -5.005 1.00 70.94 117 CYS A O 1
ATOM 970 N N . ASP A 1 118 ? 8.814 -19.725 -6.327 1.00 69.81 118 ASP A N 1
ATOM 971 C CA . ASP A 1 118 ? 9.528 -21.007 -6.213 1.00 69.81 118 ASP A CA 1
ATOM 972 C C . ASP A 1 118 ? 10.973 -20.907 -6.740 1.00 69.81 118 ASP A C 1
ATOM 974 O O . ASP A 1 118 ? 11.894 -21.482 -6.157 1.00 69.81 118 ASP A O 1
ATOM 978 N N . GLY A 1 119 ? 11.198 -20.107 -7.790 1.00 63.69 119 GLY A N 1
ATOM 979 C CA . GLY A 1 119 ? 12.535 -19.796 -8.317 1.00 63.69 119 GLY A CA 1
ATOM 980 C C . GLY A 1 119 ? 13.362 -18.830 -7.456 1.00 63.69 119 GLY A C 1
ATOM 981 O O . GLY A 1 119 ? 14.560 -18.688 -7.679 1.00 63.69 119 GLY A O 1
ATOM 982 N N . HIS A 1 120 ? 12.744 -18.181 -6.464 1.00 62.09 120 HIS A N 1
ATOM 983 C CA . HIS A 1 120 ? 13.394 -17.314 -5.470 1.00 62.09 120 HIS A CA 1
ATOM 984 C C . HIS A 1 120 ? 13.472 -18.022 -4.107 1.00 62.09 120 HIS A C 1
ATOM 986 O O . HIS A 1 120 ? 13.375 -17.402 -3.041 1.00 62.09 120 HIS A O 1
ATOM 992 N N . THR A 1 121 ? 13.619 -19.349 -4.150 1.00 45.19 121 THR A N 1
ATOM 993 C CA . THR A 1 121 ? 13.729 -20.223 -2.987 1.00 45.19 121 THR A CA 1
ATOM 994 C C . THR A 1 121 ? 14.841 -19.716 -2.065 1.00 45.19 121 THR A C 1
ATOM 996 O O . THR A 1 121 ? 16.001 -19.592 -2.445 1.00 45.19 121 THR A O 1
ATOM 999 N N . VAL A 1 122 ? 14.468 -19.436 -0.813 1.00 45.78 122 VAL A N 1
ATOM 1000 C CA . VAL A 1 122 ? 15.356 -19.011 0.284 1.00 45.78 122 VAL A CA 1
ATOM 1001 C C . VAL A 1 122 ? 15.844 -17.552 0.228 1.00 45.78 122 VAL A C 1
ATOM 1003 O O . VAL A 1 122 ? 16.956 -17.229 0.650 1.00 45.78 122 VAL A O 1
ATOM 1006 N N . ALA A 1 123 ? 14.978 -16.598 -0.117 1.00 46.59 123 ALA A N 1
ATOM 1007 C CA . ALA A 1 123 ? 15.094 -15.300 0.546 1.00 46.59 123 ALA A CA 1
ATOM 1008 C C . ALA A 1 123 ? 14.693 -15.496 2.020 1.00 46.59 123 ALA A C 1
ATOM 1010 O O . ALA A 1 123 ? 13.510 -15.497 2.361 1.00 46.59 123 ALA A O 1
ATOM 1011 N N . LYS A 1 124 ? 15.690 -15.751 2.888 1.00 47.44 124 LYS A N 1
ATOM 1012 C CA . LYS A 1 124 ? 15.568 -15.691 4.358 1.00 47.44 124 LYS A CA 1
ATOM 1013 C C . LYS A 1 124 ? 14.575 -14.587 4.715 1.00 47.44 124 LYS A C 1
ATOM 1015 O O . LYS A 1 124 ? 14.740 -13.493 4.172 1.00 47.44 124 LYS A O 1
ATOM 1020 N N . LYS A 1 125 ? 13.596 -14.872 5.599 1.00 48.59 125 LYS A N 1
ATOM 1021 C CA . LYS A 1 125 ? 12.697 -13.859 6.190 1.00 48.59 125 LYS A CA 1
ATOM 1022 C C . LYS A 1 125 ? 13.495 -12.561 6.301 1.00 48.59 125 LYS A C 1
ATOM 1024 O O . LYS A 1 125 ? 14.523 -12.624 6.982 1.00 48.59 125 LYS A O 1
ATOM 1029 N N . PRO A 1 126 ? 13.124 -11.475 5.599 1.00 52.47 126 PRO A N 1
ATOM 1030 C CA . PRO A 1 126 ? 13.872 -10.232 5.661 1.00 52.47 126 PRO A CA 1
ATOM 1031 C C . PRO A 1 126 ? 14.035 -9.892 7.136 1.00 52.47 126 PRO A C 1
ATOM 1033 O O . PRO A 1 126 ? 13.064 -9.624 7.845 1.00 52.47 126 PRO A O 1
ATOM 1036 N N . THR A 1 127 ? 15.258 -10.062 7.633 1.00 49.19 127 THR A N 1
ATOM 1037 C CA . THR A 1 127 ? 15.592 -9.690 8.995 1.00 49.19 127 THR A CA 1
ATOM 1038 C C . THR A 1 127 ? 15.421 -8.184 9.051 1.00 49.19 127 THR A C 1
ATOM 1040 O O . THR A 1 127 ? 15.725 -7.490 8.078 1.00 49.19 127 THR A O 1
ATOM 1043 N N . ALA A 1 128 ? 14.944 -7.665 10.181 1.00 51.28 128 ALA A N 1
ATOM 1044 C CA . ALA A 1 128 ? 14.793 -6.224 10.398 1.00 51.28 128 ALA A CA 1
ATOM 1045 C C . ALA A 1 128 ? 16.092 -5.421 10.120 1.00 51.28 128 ALA A C 1
ATOM 1047 O O . ALA A 1 128 ? 16.063 -4.198 10.031 1.00 51.28 128 ALA A O 1
ATOM 1048 N N . GLU A 1 129 ? 17.220 -6.116 9.953 1.00 50.84 129 GLU A N 1
ATOM 1049 C CA . GLU A 1 129 ? 18.558 -5.604 9.674 1.00 50.84 129 GLU A CA 1
ATOM 1050 C C . GLU A 1 129 ? 18.889 -5.407 8.184 1.00 50.84 129 GLU A C 1
ATOM 1052 O O . GLU A 1 129 ? 19.783 -4.617 7.871 1.00 50.84 129 GLU A O 1
ATOM 1057 N N . LYS A 1 130 ? 18.204 -6.074 7.238 1.00 59.59 130 LYS A N 1
ATOM 1058 C CA . LYS A 1 130 ? 18.462 -5.836 5.807 1.00 59.59 130 LYS A CA 1
ATOM 1059 C C . LYS A 1 130 ? 17.888 -4.479 5.404 1.00 59.59 130 LYS A C 1
ATOM 1061 O O . LYS A 1 130 ? 16.695 -4.329 5.156 1.00 59.59 130 LYS A O 1
ATOM 1066 N N . LYS A 1 131 ? 18.760 -3.473 5.321 1.00 67.25 131 LYS A N 1
ATOM 1067 C CA . LYS A 1 131 ? 18.413 -2.160 4.771 1.00 67.25 131 LYS A CA 1
ATOM 1068 C C . LYS A 1 131 ? 18.158 -2.299 3.272 1.00 67.25 131 LYS A C 1
ATOM 1070 O O . LYS A 1 131 ? 19.051 -2.697 2.534 1.00 67.25 131 LYS A O 1
ATOM 1075 N N . PHE A 1 132 ? 16.955 -1.937 2.833 1.00 78.25 132 PHE A N 1
ATOM 1076 C CA . PHE A 1 132 ? 16.627 -1.794 1.415 1.00 78.25 132 PHE A CA 1
ATOM 1077 C C . PHE A 1 132 ? 17.631 -0.857 0.729 1.00 78.25 132 PHE A C 1
ATOM 1079 O O . PHE A 1 132 ? 17.785 0.296 1.155 1.00 78.25 132 PHE A O 1
ATOM 1086 N N . VAL A 1 133 ? 18.273 -1.326 -0.343 1.00 80.06 133 VAL A N 1
ATOM 1087 C CA . V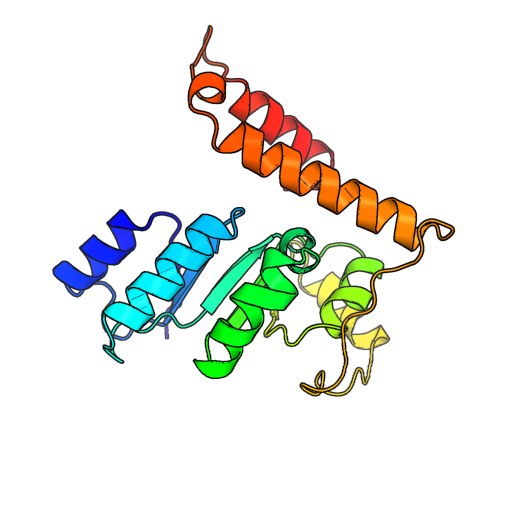AL A 1 133 ? 19.243 -0.544 -1.118 1.00 80.06 133 VAL A CA 1
ATOM 1088 C C . VAL A 1 133 ? 18.607 -0.163 -2.446 1.00 80.06 133 VAL A C 1
ATOM 1090 O O . VAL A 1 133 ? 18.296 -1.016 -3.269 1.00 80.06 133 VAL A O 1
ATOM 1093 N N . ALA A 1 134 ? 18.417 1.139 -2.667 1.00 82.00 134 ALA A N 1
ATOM 1094 C CA . ALA A 1 134 ? 17.900 1.611 -3.944 1.00 82.00 134 ALA A CA 1
ATOM 1095 C C . ALA A 1 134 ? 18.913 1.310 -5.069 1.00 82.00 134 ALA A C 1
ATOM 1097 O O . ALA A 1 134 ? 20.102 1.600 -4.900 1.00 82.00 134 ALA A O 1
ATOM 1098 N N . PRO A 1 135 ? 18.472 0.765 -6.216 1.00 84.00 135 PRO A N 1
ATOM 1099 C CA . PRO A 1 135 ? 19.358 0.486 -7.341 1.00 84.00 135 PRO A CA 1
ATOM 1100 C C . PRO A 1 135 ? 19.968 1.771 -7.927 1.00 84.00 135 PRO A C 1
ATOM 1102 O O . PRO A 1 135 ? 19.340 2.836 -7.957 1.00 84.00 135 PRO A O 1
ATOM 1105 N N . SER A 1 136 ? 21.206 1.658 -8.419 1.00 84.81 136 SER A N 1
ATOM 1106 C CA . SER A 1 136 ? 21.934 2.761 -9.061 1.00 84.81 136 SER A CA 1
ATOM 1107 C C . SER A 1 136 ? 21.277 3.180 -10.378 1.00 84.81 136 SER A C 1
ATOM 1109 O O . SER A 1 136 ? 20.904 2.319 -11.176 1.00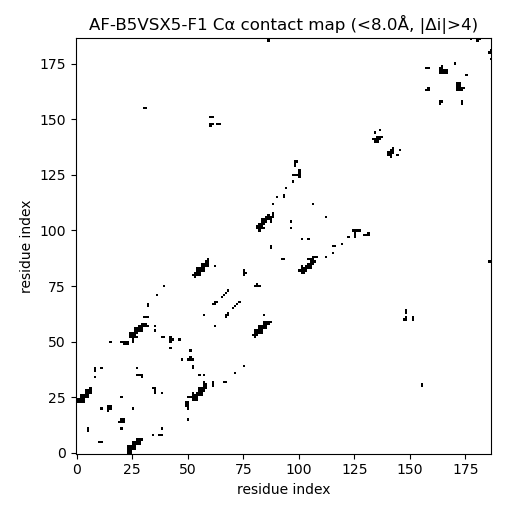 84.81 136 SER A O 1
ATOM 1111 N N . LEU A 1 137 ? 21.218 4.490 -10.648 1.00 85.69 137 LEU A N 1
ATOM 1112 C CA . LEU A 1 137 ? 20.700 5.073 -11.898 1.00 85.69 137 LEU A CA 1
ATOM 1113 C C . LEU A 1 137 ? 21.416 4.571 -13.161 1.00 85.69 137 LEU A C 1
ATOM 1115 O O . LEU A 1 137 ? 20.834 4.617 -14.237 1.00 85.69 137 LEU A O 1
ATOM 1119 N N . ALA A 1 138 ? 22.650 4.079 -13.034 1.00 84.81 138 ALA A N 1
ATOM 1120 C CA . ALA A 1 138 ? 23.414 3.531 -14.154 1.00 84.81 138 ALA A CA 1
ATOM 1121 C C . ALA A 1 138 ? 22.943 2.129 -14.596 1.00 84.81 138 ALA A C 1
ATOM 1123 O O . ALA A 1 138 ? 23.390 1.625 -15.621 1.00 84.81 138 ALA A O 1
ATOM 1124 N N . SER A 1 139 ? 22.059 1.481 -13.829 1.00 86.81 139 SER A N 1
ATOM 1125 C CA . SER A 1 139 ? 21.513 0.158 -14.154 1.00 86.81 139 SER A CA 1
ATOM 1126 C C . SER A 1 139 ? 20.122 0.259 -14.786 1.00 86.81 139 SER A C 1
ATOM 1128 O O . SER A 1 139 ? 19.343 1.149 -14.445 1.00 86.81 139 SER A O 1
ATOM 1130 N N . VAL A 1 140 ? 19.774 -0.693 -15.660 1.00 83.50 140 VAL A N 1
ATOM 1131 C CA . VAL A 1 140 ? 18.427 -0.800 -16.264 1.00 83.50 140 VAL A CA 1
ATOM 1132 C C . VAL A 1 140 ? 17.345 -0.905 -15.180 1.00 83.50 140 VAL A C 1
ATOM 1134 O O . VAL A 1 140 ? 16.329 -0.210 -15.226 1.00 83.50 140 VAL A O 1
ATOM 1137 N N . ASP A 1 141 ? 17.617 -1.717 -14.159 1.00 81.88 141 ASP A N 1
ATOM 1138 C 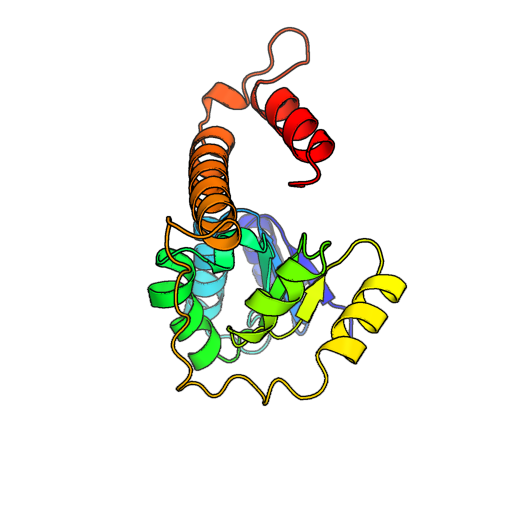CA . ASP A 1 141 ? 16.800 -1.870 -12.954 1.00 81.88 141 ASP A CA 1
ATOM 1139 C C . ASP A 1 141 ? 16.609 -0.532 -12.216 1.00 81.88 141 ASP A C 1
ATOM 1141 O O . ASP A 1 141 ? 15.499 -0.181 -11.812 1.00 81.88 141 ASP A O 1
ATOM 1145 N N . GLY A 1 142 ? 17.679 0.258 -12.089 1.00 85.50 142 GLY A N 1
ATOM 1146 C CA . GLY A 1 142 ? 17.644 1.579 -11.470 1.00 85.50 142 GLY A CA 1
ATOM 1147 C C . GLY A 1 142 ? 16.837 2.598 -12.254 1.00 85.50 142 GLY A C 1
ATOM 1148 O O . GLY A 1 142 ? 15.996 3.281 -11.669 1.00 85.50 142 GLY A O 1
ATOM 1149 N N . LEU A 1 143 ? 17.021 2.677 -13.572 1.00 86.88 143 LEU A N 1
ATOM 1150 C CA . LEU A 1 143 ? 16.219 3.560 -14.423 1.00 86.88 143 LEU A CA 1
ATOM 1151 C C . LEU A 1 143 ? 14.726 3.278 -14.251 1.00 86.88 143 LEU A C 1
ATOM 1153 O O . LEU A 1 143 ? 13.948 4.206 -14.020 1.00 86.88 143 LEU A O 1
ATOM 1157 N N . ARG A 1 144 ? 14.333 1.999 -14.273 1.00 85.75 144 ARG A N 1
ATOM 1158 C CA . ARG A 1 144 ? 12.946 1.594 -14.030 1.00 85.75 144 ARG A CA 1
ATOM 1159 C C . ARG A 1 144 ? 12.471 1.997 -12.634 1.00 85.75 144 ARG A C 1
ATOM 1161 O O . ARG A 1 144 ? 11.402 2.593 -12.515 1.00 85.75 144 ARG A O 1
ATOM 1168 N N . PHE A 1 145 ? 13.244 1.682 -11.597 1.00 86.31 145 PHE A N 1
ATOM 1169 C CA . PHE A 1 145 ? 12.915 1.996 -10.206 1.00 86.31 145 PHE A CA 1
ATOM 1170 C C . PHE A 1 145 ? 12.635 3.492 -10.007 1.00 86.31 145 PHE A C 1
ATOM 1172 O O . PHE A 1 145 ? 11.570 3.878 -9.519 1.00 86.31 145 PHE A O 1
ATOM 1179 N N . HIS A 1 146 ? 13.561 4.348 -10.446 1.00 88.44 146 HIS A N 1
ATOM 1180 C CA . HIS A 1 146 ? 13.455 5.799 -10.275 1.00 88.44 146 HIS A CA 1
ATOM 1181 C C . HIS A 1 146 ? 12.349 6.404 -11.148 1.00 88.44 146 HIS A C 1
ATOM 1183 O O . HIS A 1 146 ? 11.628 7.293 -10.688 1.00 88.44 146 HIS A O 1
ATOM 1189 N N . ALA A 1 147 ? 12.158 5.907 -12.376 1.00 88.44 147 ALA A N 1
ATOM 1190 C CA . ALA A 1 147 ? 11.059 6.335 -13.241 1.00 88.44 147 ALA A CA 1
ATOM 1191 C C . ALA A 1 147 ? 9.694 6.013 -12.620 1.00 88.44 147 ALA A C 1
ATOM 1193 O O . ALA A 1 147 ? 8.818 6.874 -12.570 1.00 88.44 147 ALA A O 1
ATOM 1194 N N . PHE A 1 148 ? 9.520 4.804 -12.088 1.00 88.44 148 PHE A N 1
ATOM 1195 C CA . PHE A 1 148 ? 8.253 4.370 -11.501 1.00 88.44 148 PHE A CA 1
ATOM 1196 C C . PHE A 1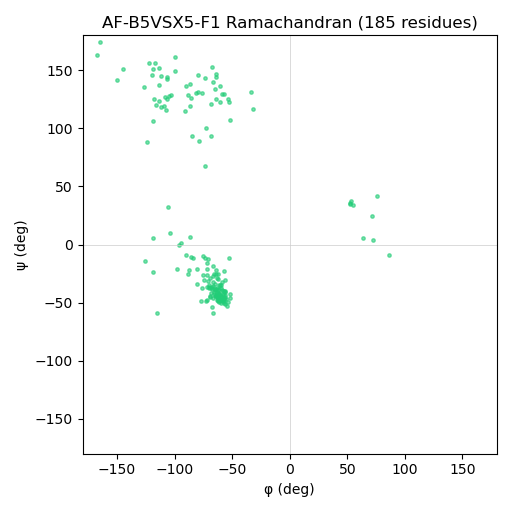 148 ? 7.924 5.128 -10.214 1.00 88.44 148 PHE A C 1
ATOM 1198 O O . PHE A 1 148 ? 6.769 5.499 -10.028 1.00 88.44 148 PHE A O 1
ATOM 1205 N N . ILE A 1 149 ? 8.912 5.439 -9.365 1.00 89.56 149 ILE A N 1
ATOM 1206 C CA . ILE A 1 149 ? 8.694 6.318 -8.202 1.00 89.56 149 ILE A CA 1
ATOM 1207 C C . ILE A 1 149 ? 8.205 7.699 -8.647 1.00 89.56 149 ILE A C 1
ATOM 1209 O O . ILE A 1 149 ? 7.262 8.232 -8.063 1.00 89.56 149 ILE A O 1
ATOM 1213 N N . LYS A 1 150 ? 8.822 8.286 -9.683 1.00 90.25 150 LYS A N 1
ATOM 1214 C CA . LYS A 1 150 ? 8.383 9.585 -10.214 1.00 90.25 150 LYS A CA 1
ATOM 1215 C C . LYS A 1 150 ? 6.953 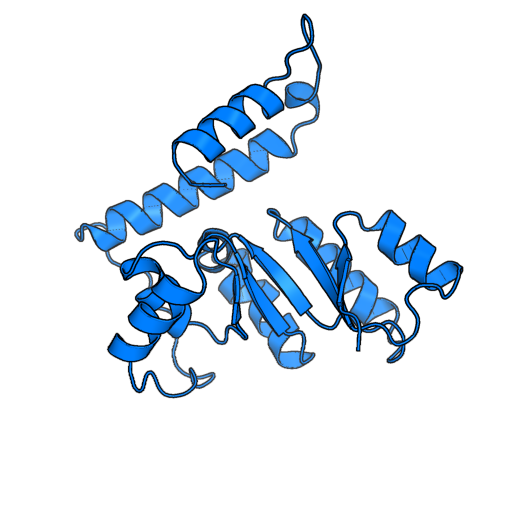9.517 -10.743 1.00 90.25 150 LYS A C 1
ATOM 1217 O O . LYS A 1 150 ? 6.147 10.366 -10.375 1.00 90.25 150 LYS A O 1
ATOM 1222 N N . VAL A 1 151 ? 6.637 8.498 -11.545 1.00 89.00 151 VAL A N 1
ATOM 1223 C CA . VAL A 1 151 ? 5.278 8.256 -12.051 1.00 89.00 151 VAL A CA 1
ATOM 1224 C C . VAL A 1 151 ? 4.300 8.130 -10.886 1.00 89.00 151 VAL A C 1
ATOM 1226 O O . VAL A 1 151 ? 3.336 8.880 -10.835 1.00 89.00 151 VAL A O 1
ATOM 1229 N N . TYR A 1 152 ? 4.586 7.283 -9.897 1.00 90.62 152 TYR A N 1
ATOM 1230 C CA . TYR A 1 152 ? 3.753 7.116 -8.706 1.00 90.62 152 TYR A CA 1
ATOM 1231 C C . TYR A 1 152 ? 3.479 8.445 -7.983 1.00 90.62 152 TYR A C 1
ATOM 1233 O O . TYR A 1 152 ? 2.323 8.775 -7.726 1.00 90.62 152 TYR A O 1
ATOM 1241 N N . ASN A 1 153 ? 4.513 9.249 -7.715 1.00 89.44 153 ASN A N 1
ATOM 1242 C CA . ASN A 1 153 ? 4.352 10.531 -7.023 1.00 89.44 153 ASN A CA 1
ATOM 1243 C C . ASN A 1 153 ? 3.491 11.521 -7.827 1.00 89.44 153 ASN A C 1
ATOM 1245 O O . ASN A 1 153 ? 2.627 12.195 -7.259 1.00 89.44 153 ASN A O 1
ATOM 1249 N N . ILE A 1 154 ? 3.702 11.591 -9.147 1.00 88.69 154 ILE A N 1
ATOM 1250 C CA . ILE A 1 154 ? 2.898 12.423 -10.053 1.00 88.69 154 ILE A CA 1
ATOM 1251 C C . ILE A 1 154 ? 1.442 11.959 -10.027 1.00 88.69 154 ILE A C 1
ATOM 1253 O O . ILE A 1 154 ? 0.543 12.781 -9.879 1.00 88.69 154 ILE A O 1
ATOM 1257 N N . LEU A 1 155 ? 1.200 10.652 -10.113 1.00 87.00 155 LEU A N 1
ATOM 1258 C CA . LEU A 1 155 ? -0.147 10.090 -10.107 1.00 87.00 155 LEU A CA 1
ATOM 1259 C C . LEU A 1 155 ? -0.876 10.343 -8.800 1.00 87.00 155 LEU A C 1
ATOM 1261 O O . LEU A 1 155 ? -2.030 10.747 -8.846 1.00 87.00 155 LEU A O 1
ATOM 1265 N N . CYS A 1 156 ? -0.222 10.170 -7.651 1.00 86.50 156 CYS A N 1
ATOM 1266 C CA . CYS A 1 156 ? -0.822 10.550 -6.378 1.00 86.50 156 CYS A CA 1
ATOM 1267 C C . CYS A 1 156 ? -1.172 12.045 -6.381 1.00 86.50 156 CYS A C 1
ATOM 1269 O O . CYS A 1 156 ? -2.308 12.411 -6.105 1.00 86.50 156 CYS A O 1
ATOM 1271 N N . THR A 1 157 ? -0.248 12.914 -6.787 1.00 86.06 157 THR A N 1
ATOM 1272 C CA . THR A 1 157 ? -0.497 14.367 -6.810 1.00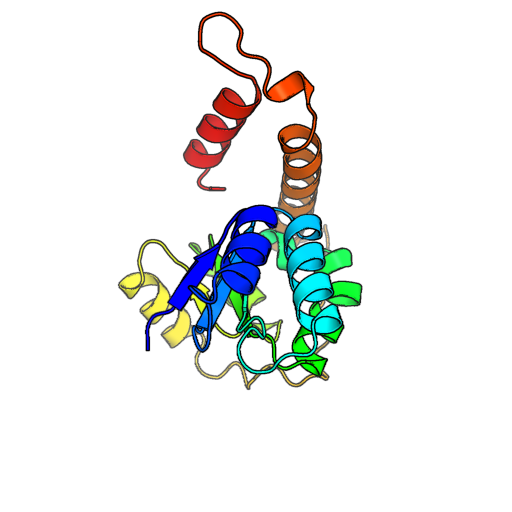 86.06 157 THR A CA 1
ATOM 1273 C C . THR A 1 157 ? -1.680 14.733 -7.712 1.00 86.06 157 THR A C 1
ATOM 1275 O O . THR A 1 157 ? -2.560 15.501 -7.319 1.00 86.06 157 THR A O 1
ATOM 1278 N N . LEU A 1 158 ? -1.731 14.152 -8.911 1.00 85.31 158 LEU A N 1
ATOM 1279 C CA . LEU A 1 158 ? -2.798 14.388 -9.875 1.00 85.31 158 LEU A CA 1
ATOM 1280 C C . LEU A 1 158 ? -4.124 13.822 -9.375 1.00 85.31 158 LEU A C 1
ATOM 1282 O O . LEU A 1 158 ? -5.080 14.574 -9.269 1.00 85.31 158 LEU A O 1
ATOM 1286 N N . LEU A 1 159 ? -4.186 12.541 -9.006 1.00 81.81 159 LEU A N 1
ATOM 1287 C CA . LEU A 1 159 ? -5.425 11.873 -8.594 1.00 81.81 159 LEU A CA 1
ATOM 1288 C C . LEU A 1 159 ? -6.031 12.447 -7.308 1.00 81.81 159 LEU A C 1
ATOM 1290 O O . LEU A 1 159 ? -7.229 12.289 -7.106 1.00 81.81 159 LEU A O 1
ATOM 1294 N N . TYR A 1 160 ? -5.264 13.127 -6.453 1.00 79.31 160 TYR A N 1
ATOM 1295 C CA . TYR A 1 160 ? -5.811 13.822 -5.277 1.00 79.31 160 TYR A CA 1
ATOM 1296 C C . TYR A 1 160 ? -6.081 15.313 -5.505 1.00 79.31 160 TYR A C 1
ATOM 1298 O O . TYR A 1 160 ? -6.597 15.995 -4.618 1.00 79.31 160 TYR A O 1
ATOM 1306 N N . SER A 1 161 ? -5.802 15.833 -6.700 1.00 85.19 161 SER A N 1
ATOM 1307 C CA . SER A 1 161 ? -6.165 17.199 -7.059 1.00 85.19 161 SER A CA 1
ATOM 1308 C C . SER A 1 161 ? -7.662 17.303 -7.368 1.00 85.19 161 SER A C 1
ATOM 1310 O O . SER A 1 161 ? -8.199 16.556 -8.177 1.00 85.19 161 SER A O 1
ATOM 1312 N N . LYS A 1 162 ? -8.371 18.271 -6.775 1.00 83.94 162 LYS A N 1
ATOM 1313 C CA . LYS A 1 162 ? -9.833 18.402 -6.965 1.00 83.94 162 LYS A CA 1
ATOM 1314 C C . LYS A 1 162 ? -10.240 18.629 -8.428 1.00 83.94 162 LYS A C 1
ATOM 1316 O O . LYS A 1 162 ? -11.270 18.128 -8.866 1.00 83.94 162 LYS A O 1
ATOM 1321 N N . TRP A 1 163 ? -9.425 19.359 -9.189 1.00 85.81 163 TRP A N 1
ATOM 1322 C CA . TRP A 1 163 ? -9.741 19.754 -10.563 1.00 85.81 163 TRP A CA 1
ATOM 1323 C C . TRP A 1 163 ? -9.732 18.585 -11.558 1.00 85.81 163 TRP A C 1
ATOM 1325 O O . TRP A 1 163 ? -10.505 18.610 -12.511 1.00 85.81 163 TRP A O 1
ATOM 1335 N N . VAL A 1 164 ? -8.934 17.529 -11.330 1.00 83.12 164 VAL A N 1
ATOM 1336 C CA . VAL A 1 164 ? -8.876 16.388 -12.268 1.00 83.12 164 VAL A CA 1
ATOM 1337 C C . VAL A 1 164 ? -10.139 15.525 -12.239 1.00 83.12 164 VAL A C 1
ATOM 1339 O O . VAL A 1 164 ? -10.362 14.735 -13.156 1.00 83.12 164 VAL A O 1
ATOM 1342 N N . HIS A 1 165 ? -10.962 15.669 -11.197 1.00 85.12 165 HIS A N 1
ATOM 1343 C CA . HIS A 1 165 ? -12.228 14.949 -11.030 1.00 85.12 165 HIS A CA 1
ATOM 1344 C C . HIS A 1 165 ? -13.424 15.681 -11.635 1.00 85.12 165 HIS A C 1
ATOM 1346 O O . HIS A 1 165 ? -14.505 15.099 -11.728 1.00 85.12 165 HIS A O 1
ATOM 1352 N N . ILE A 1 166 ? -13.247 16.934 -12.068 1.00 86.75 166 ILE A N 1
ATOM 1353 C CA . ILE A 1 166 ? -14.298 17.689 -12.751 1.00 86.75 166 ILE A CA 1
ATOM 1354 C C . ILE A 1 166 ? -14.610 16.979 -14.072 1.00 86.75 166 ILE A C 1
ATOM 1356 O O . ILE A 1 166 ? -13.716 16.698 -14.873 1.00 86.75 166 ILE A O 1
ATOM 1360 N N . LYS A 1 167 ? -15.889 16.650 -14.280 1.00 84.69 167 LYS A N 1
ATOM 1361 C CA . LYS A 1 167 ? -16.360 15.980 -15.494 1.00 84.69 167 LYS A CA 1
ATOM 1362 C C . LYS A 1 167 ? -16.658 17.016 -16.576 1.00 84.69 167 LYS A C 1
ATOM 1364 O O . LYS A 1 167 ? -17.477 17.904 -16.361 1.00 84.69 167 LYS A O 1
ATOM 1369 N N . LEU A 1 168 ? -16.056 16.847 -17.747 1.00 82.50 168 LEU A N 1
ATOM 1370 C CA . LEU A 1 168 ? -16.375 17.569 -18.973 1.00 82.50 168 LEU A CA 1
ATOM 1371 C C . LEU A 1 168 ? -16.892 16.554 -20.003 1.00 82.50 168 LEU A C 1
ATOM 1373 O O . LEU A 1 168 ? -16.208 15.582 -20.316 1.00 82.50 168 LEU A O 1
ATOM 1377 N N . CYS A 1 169 ? -18.125 16.729 -20.487 1.00 83.25 169 CYS A N 1
ATOM 1378 C CA . CYS A 1 169 ? -18.762 15.814 -21.452 1.00 83.25 169 CYS A CA 1
ATOM 1379 C C . CYS A 1 169 ? -18.755 14.326 -21.026 1.00 83.25 169 CYS A C 1
ATOM 1381 O O . CYS A 1 169 ? -18.620 13.435 -21.857 1.00 83.25 169 CYS A O 1
ATOM 1383 N N . GLY A 1 170 ? -18.876 14.046 -19.722 1.00 84.06 170 GLY A N 1
ATOM 1384 C CA . GLY A 1 170 ? -18.871 12.683 -19.167 1.00 84.06 170 GLY A CA 1
ATOM 1385 C C . GLY A 1 170 ? -17.482 12.103 -18.874 1.00 84.06 170 GLY A C 1
ATOM 1386 O O . GLY A 1 170 ? -17.391 11.084 -18.191 1.00 84.06 170 GLY A O 1
ATOM 1387 N N . TRP A 1 171 ? -16.411 12.778 -19.294 1.00 86.44 171 TRP A N 1
ATOM 1388 C CA . TRP A 1 171 ? -15.026 12.375 -19.056 1.00 86.44 171 TRP A CA 1
ATOM 1389 C C . TRP A 1 171 ? -14.384 13.267 -17.996 1.00 86.44 171 TRP A C 1
ATOM 1391 O O . TRP A 1 171 ? -14.621 14.470 -17.958 1.00 86.44 171 TRP A O 1
ATOM 1401 N N . SER A 1 172 ? -13.552 12.697 -17.130 1.00 88.50 172 SER A N 1
ATOM 1402 C CA . SER A 1 172 ? -12.677 13.467 -16.243 1.00 88.50 172 SER A CA 1
ATOM 1403 C C . SER A 1 172 ? -11.220 13.162 -16.567 1.00 88.50 172 SER A C 1
ATOM 1405 O O . SER A 1 172 ? -10.895 12.093 -17.091 1.00 88.50 172 SER A O 1
ATOM 1407 N N . ILE A 1 173 ? -10.320 14.084 -16.237 1.00 85.12 173 ILE A N 1
ATOM 1408 C CA . ILE A 1 173 ? -8.879 13.870 -16.421 1.00 85.12 173 ILE A CA 1
ATOM 1409 C C . ILE A 1 173 ? -8.418 12.672 -15.583 1.00 85.12 173 ILE A C 1
ATOM 1411 O O . ILE A 1 173 ? -7.645 11.849 -16.065 1.00 85.12 173 ILE A O 1
ATOM 1415 N N . ALA A 1 174 ? -8.960 12.506 -14.374 1.00 84.94 174 ALA A N 1
ATOM 1416 C CA . ALA A 1 174 ? -8.726 11.329 -13.544 1.00 84.94 174 ALA A CA 1
ATOM 1417 C C . ALA A 1 174 ? -9.132 10.023 -14.250 1.00 84.94 174 ALA A C 1
ATOM 1419 O O . ALA A 1 174 ? -8.407 9.034 -14.160 1.00 84.94 174 ALA A O 1
ATOM 1420 N N . TYR A 1 175 ? -10.247 10.018 -14.988 1.00 85.31 175 TYR A N 1
ATOM 1421 C CA . TYR A 1 175 ? -10.689 8.849 -15.750 1.00 85.31 175 TYR A CA 1
ATOM 1422 C C . TYR A 1 175 ? -9.753 8.535 -16.926 1.00 85.31 175 TYR A C 1
ATOM 1424 O O . TYR A 1 175 ? -9.389 7.379 -17.129 1.00 85.31 175 TYR A O 1
ATOM 1432 N N . VAL A 1 176 ? -9.283 9.554 -17.654 1.00 86.00 176 VAL A N 1
ATOM 1433 C CA . VAL A 1 176 ? -8.286 9.375 -18.728 1.00 86.00 176 VAL A CA 1
ATOM 1434 C C . VAL A 1 176 ? -6.965 8.839 -18.169 1.00 86.00 176 VAL A C 1
ATOM 1436 O O . VAL A 1 176 ? -6.403 7.892 -18.717 1.00 86.00 176 VAL A O 1
ATOM 1439 N N . ILE A 1 177 ? -6.497 9.389 -17.043 1.00 85.25 177 ILE A N 1
ATOM 1440 C CA . ILE A 1 177 ? -5.311 8.894 -16.332 1.00 85.25 177 ILE A CA 1
ATOM 1441 C C . ILE A 1 177 ? -5.514 7.431 -15.933 1.00 85.25 177 ILE A C 1
ATOM 1443 O O . ILE A 1 177 ? -4.649 6.605 -16.200 1.00 85.25 177 ILE A O 1
ATOM 1447 N N . PHE A 1 178 ? -6.659 7.084 -15.348 1.00 84.94 178 PHE A N 1
ATOM 1448 C CA . PHE A 1 178 ? -6.971 5.709 -14.966 1.00 84.94 178 PHE A CA 1
ATOM 1449 C C . PHE A 1 178 ? -6.898 4.738 -16.157 1.00 84.94 178 PHE A C 1
ATOM 1451 O O . PHE A 1 178 ? -6.255 3.692 -16.054 1.00 84.94 178 PHE A O 1
ATOM 1458 N N . LEU A 1 179 ? -7.485 5.093 -17.306 1.00 85.38 179 LEU A N 1
ATOM 1459 C CA . LEU A 1 179 ? -7.414 4.270 -18.519 1.00 85.38 179 LEU A CA 1
ATOM 1460 C C . LEU A 1 179 ? -5.975 4.100 -19.018 1.00 85.38 179 LEU A C 1
ATOM 1462 O O . LEU A 1 179 ? -5.575 2.992 -19.387 1.00 85.38 179 LEU A O 1
ATOM 1466 N N . PHE A 1 180 ? -5.180 5.171 -18.989 1.00 85.38 180 PHE A N 1
ATOM 1467 C CA . PHE A 1 180 ? -3.766 5.113 -19.351 1.00 85.38 180 PHE A CA 1
ATOM 1468 C C . PHE A 1 180 ? -2.988 4.165 -18.428 1.00 85.38 180 PHE A C 1
ATOM 1470 O O . PHE A 1 180 ? -2.267 3.294 -18.912 1.00 85.38 180 PHE A O 1
ATOM 1477 N N . LEU A 1 181 ? -3.182 4.274 -17.110 1.00 81.81 181 LEU A N 1
ATOM 1478 C CA . LEU A 1 181 ? -2.509 3.424 -16.123 1.00 81.81 181 LEU A CA 1
ATOM 1479 C C . LEU A 1 181 ? -2.842 1.948 -16.282 1.00 81.81 181 LEU A C 1
ATOM 1481 O O . LEU A 1 181 ? -1.942 1.111 -16.220 1.00 81.81 181 LEU A O 1
ATOM 1485 N N . ARG A 1 182 ? -4.112 1.642 -16.546 1.00 80.81 182 ARG A N 1
ATOM 1486 C CA . ARG A 1 182 ? -4.553 0.282 -16.850 1.00 80.81 182 ARG A CA 1
ATOM 1487 C C . ARG A 1 182 ? -3.900 -0.247 -18.130 1.00 80.81 182 ARG A C 1
ATOM 1489 O O . ARG A 1 182 ? -3.494 -1.401 -18.184 1.00 80.81 182 ARG A O 1
ATOM 1496 N N . THR A 1 183 ? -3.751 0.603 -19.147 1.00 81.69 183 THR A N 1
ATOM 1497 C CA . THR A 1 183 ? -3.131 0.225 -20.432 1.00 81.69 183 THR A CA 1
ATOM 1498 C C . THR A 1 183 ? -1.652 -0.131 -20.275 1.00 81.69 183 THR A C 1
ATOM 1500 O O . THR A 1 183 ? -1.174 -1.074 -20.897 1.00 81.69 183 THR A O 1
ATOM 1503 N N . ILE A 1 184 ? -0.917 0.583 -19.416 1.00 77.19 184 ILE A N 1
ATOM 1504 C CA . ILE A 1 184 ? 0.502 0.290 -19.149 1.00 77.19 184 ILE A CA 1
ATOM 1505 C C . ILE A 1 184 ? 0.712 -0.770 -18.052 1.00 77.19 184 ILE A C 1
ATOM 1507 O O . ILE A 1 184 ? 1.855 -1.006 -17.649 1.00 77.19 184 ILE A O 1
ATOM 1511 N N . HIS A 1 185 ? -0.365 -1.396 -17.561 1.00 70.94 185 HIS A N 1
ATOM 1512 C CA . HIS A 1 185 ? -0.358 -2.337 -16.434 1.00 70.94 185 HIS A CA 1
ATOM 1513 C C . HIS A 1 185 ? 0.305 -1.768 -15.170 1.00 70.94 185 HIS A C 1
ATOM 1515 O O . HIS A 1 185 ? 1.042 -2.461 -14.465 1.00 70.94 185 HIS A O 1
ATOM 1521 N N . PHE A 1 186 ? 0.085 -0.476 -14.918 1.00 73.12 186 PHE A N 1
ATOM 1522 C CA . PHE A 1 186 ? 0.434 0.169 -13.654 1.00 73.12 186 PHE A CA 1
ATOM 1523 C C . PHE A 1 186 ? -0.710 0.057 -12.639 1.00 73.12 186 PHE A C 1
ATOM 1525 O O . PHE A 1 186 ? -0.453 0.083 -11.444 1.00 73.12 186 PHE A O 1
ATOM 1532 N N . LEU A 1 187 ? -1.954 -0.081 -13.109 1.00 70.06 187 LEU A N 1
ATOM 1533 C CA . LEU A 1 187 ? -3.138 -0.432 -12.321 1.00 70.06 187 LEU A CA 1
ATOM 1534 C C . LEU A 1 187 ? -3.796 -1.689 -12.886 1.00 70.06 187 LEU A C 1
ATOM 1536 O O . LEU A 1 187 ? -3.694 -1.888 -14.121 1.00 70.06 187 LEU A O 1
#

Secondary structure (DSSP, 8-state):
--EEEE--HHHHHHHHHTSTTTT-EEEEEES-HHHHHHHHHHHHHHT-TTT---EEEEEGGGGGSHIIIIIIHHHHHHTT-EEEEE---SHHHHHHHTTS--SEEE-S-HHHHHHHHHTTTT-----TT----PPPTTSHHHHHHHHHHHHHHHHHHHHT-GGGG-EETTEEHHHHHHHHHHHTT--

Nearest PDB structures (foldseek):
  3dxi-assembly1_B  TM=4.319E-01  e=2.046E+00  Phocaeicola vulgatus ATCC 8482
  8j2y-assembly1_A  TM=3.434E-01  e=3.152E+00  Acidimicrobiaceae bacterium

Sequence (187 aa):
RITWGLWLLDWYDFGIETGVLKDFKVIVISLSLDIASQFVKRSLTLNDPHYKLFGISVHFVSSWTSQFRLRLLPVLMKNDIKVYLWTVNKPIDFKYLCELPIHGAITDDPIKARKLCDGHTVAKKPTAEKKFVAPSLASVDGLRFHAFIKVYNILCTLLYSKWVHIKLCGWSIAYVIFLFLRTIHFL

pLDDT: mean 85.11, std 11.42, range [45.19, 97.19]

InterPro domains:
  IPR017946 PLC-like phosphodiesterase, TIM beta/alpha-barrel domain superfamily [G3DSA:3.20.20.190] (17-119)
  IPR017946 PLC-like phosphodiesterase, TIM beta/alpha-barrel domain superfamily [SSF51695] (25-116)
  IPR030395 Glycerophosphodiester phosphodiesterase domain [PF03009] (9-111)
  IPR030395 Glycerophosphodiester phosphodiesterase domain [PS51704] (1-117)
  IPR052271 Glycerophosphoryl Diester Phosphodiesterase-Related [PTHR42758] (41-128)

Foldseek 3Di:
DDEDEAADVVVLVVCVVVVVQFQHQYEYEDQDPVRVVVNQVVLVVVVDPRSRHQAYEYALLVCLDCCNQVPVQVSCVVRNHAYEHELQEDLVSVVQVLLGQHPYYDYPDVPVVVVSVVVVPDSPRNDPPRDDDQDDCVDPSNVVSVVSNVVSVVLVVQLPDPQQPDDDPNDGVNNVVVVVCVVVSSD

Radius of gyration: 17.58 Å; Cα contacts (8 Å, |Δi|>4): 228; chains: 1; bounding box: 46×41×42 Å